Protein AF-A0A1F5FYI0-F1 (afdb_monomer_lite)

InterPro domains:
  IPR017946 PLC-like phosphodiesterase, TIM beta/alpha-barrel domain superfamily [SSF51695] (69-183)

Radius of gyration: 20.2 Å; chains: 1; bounding box: 43×45×66 Å

Structure (mmCIF, N/CA/C/O backbone):
data_AF-A0A1F5FYI0-F1
#
_entry.id   AF-A0A1F5FYI0-F1
#
loop_
_atom_site.group_PDB
_atom_site.id
_atom_site.type_symbol
_atom_site.label_atom_id
_atom_site.label_alt_id
_atom_site.label_comp_id
_atom_site.label_asym_id
_atom_site.label_entity_id
_atom_site.label_seq_id
_atom_site.pdbx_PDB_ins_code
_atom_site.Cartn_x
_atom_site.Cartn_y
_atom_site.Cartn_z
_atom_site.occupancy
_atom_site.B_iso_or_equiv
_atom_site.auth_seq_id
_atom_site.auth_comp_id
_atom_site.auth_asym_id
_atom_site.auth_atom_id
_atom_site.pdbx_PDB_model_num
ATOM 1 N N . MET A 1 1 ? 10.416 -2.917 -47.560 1.00 32.69 1 MET A N 1
ATOM 2 C CA . MET A 1 1 ? 9.828 -3.470 -46.321 1.00 32.69 1 MET A CA 1
ATOM 3 C C . MET A 1 1 ? 10.966 -3.832 -45.382 1.00 32.69 1 MET A C 1
ATOM 5 O O . MET A 1 1 ? 11.675 -4.794 -45.632 1.00 32.69 1 MET A O 1
ATOM 9 N N . ALA A 1 2 ? 11.221 -2.988 -44.382 1.00 30.66 2 ALA A N 1
ATOM 10 C CA . ALA A 1 2 ? 12.273 -3.197 -43.392 1.00 30.66 2 ALA A CA 1
ATOM 11 C C . ALA A 1 2 ? 11.687 -3.986 -42.214 1.00 30.66 2 ALA A C 1
ATOM 13 O O . ALA A 1 2 ? 11.153 -3.418 -41.262 1.00 30.66 2 ALA A O 1
ATOM 14 N N . GLU A 1 3 ? 11.718 -5.312 -42.307 1.00 29.94 3 GLU A N 1
ATOM 15 C CA . GLU A 1 3 ? 11.254 -6.178 -41.230 1.00 29.94 3 GLU A CA 1
ATOM 16 C C . GLU A 1 3 ? 12.245 -6.173 -40.054 1.00 29.94 3 GLU A C 1
ATOM 18 O O . GLU A 1 3 ? 13.366 -6.671 -40.128 1.00 29.94 3 GLU A O 1
ATOM 23 N N . ARG A 1 4 ? 11.799 -5.565 -38.948 1.00 33.19 4 ARG A N 1
ATOM 24 C CA . ARG A 1 4 ? 11.990 -6.012 -37.555 1.00 33.19 4 ARG A CA 1
ATOM 25 C C . ARG A 1 4 ? 13.338 -6.682 -37.214 1.00 33.19 4 ARG A C 1
ATOM 27 O O . ARG A 1 4 ? 13.373 -7.812 -36.742 1.00 33.19 4 ARG A O 1
ATOM 34 N N . LYS A 1 5 ? 14.444 -5.934 -37.279 1.00 31.86 5 LYS A N 1
ATOM 35 C CA . LYS A 1 5 ? 15.710 -6.284 -36.585 1.00 31.86 5 LYS A CA 1
ATOM 36 C C . LYS A 1 5 ? 15.902 -5.602 -35.220 1.00 31.86 5 LYS A C 1
ATOM 38 O O . LYS A 1 5 ? 16.962 -5.718 -34.618 1.00 31.86 5 LYS A O 1
ATOM 43 N N . ILE A 1 6 ? 14.874 -4.935 -34.690 1.00 32.53 6 ILE A N 1
ATOM 44 C CA . ILE A 1 6 ? 14.942 -4.216 -33.400 1.00 32.53 6 ILE A CA 1
ATOM 45 C C . ILE A 1 6 ? 14.772 -5.168 -32.188 1.00 32.53 6 ILE A C 1
ATOM 47 O O . ILE A 1 6 ? 15.087 -4.810 -31.061 1.00 32.53 6 ILE A O 1
ATOM 51 N N . GLY A 1 7 ? 14.340 -6.419 -32.396 1.00 29.16 7 GLY A N 1
ATOM 52 C CA . GLY A 1 7 ? 13.978 -7.340 -31.305 1.00 29.16 7 GLY A CA 1
ATOM 53 C C . GLY A 1 7 ? 15.078 -8.251 -30.739 1.00 29.16 7 GLY A C 1
ATOM 54 O O . GLY A 1 7 ? 14.792 -8.989 -29.802 1.00 29.16 7 GLY A O 1
ATOM 55 N N . LEU A 1 8 ? 16.300 -8.255 -31.287 1.00 30.44 8 LEU A N 1
ATOM 56 C CA . LEU A 1 8 ? 17.305 -9.300 -30.995 1.00 30.44 8 LEU A CA 1
ATOM 57 C C . LEU A 1 8 ? 18.568 -8.825 -30.258 1.00 30.44 8 LEU A C 1
ATOM 59 O O . LEU A 1 8 ? 19.350 -9.660 -29.814 1.00 30.44 8 LEU A O 1
ATOM 63 N N . TYR A 1 9 ? 18.774 -7.516 -30.084 1.00 29.50 9 TYR A N 1
ATOM 64 C CA . TYR A 1 9 ? 20.025 -6.987 -29.517 1.00 29.50 9 TYR A CA 1
ATOM 65 C C . TYR A 1 9 ? 19.988 -6.643 -28.017 1.00 29.50 9 TYR A C 1
ATOM 67 O O . TYR A 1 9 ? 21.033 -6.320 -27.457 1.00 29.50 9 TYR A O 1
ATOM 75 N N . ILE A 1 10 ? 18.844 -6.779 -27.336 1.00 38.25 10 ILE A N 1
ATOM 76 C CA . ILE A 1 10 ? 18.672 -6.371 -25.927 1.00 38.25 10 ILE A CA 1
ATOM 77 C C . ILE A 1 10 ? 18.393 -7.585 -25.024 1.00 38.25 10 ILE A C 1
ATOM 79 O O . ILE A 1 10 ? 17.343 -7.666 -24.410 1.00 38.25 10 ILE A O 1
ATOM 83 N N . LEU A 1 11 ? 19.277 -8.590 -24.979 1.00 44.09 11 LEU A N 1
ATOM 84 C CA . LEU A 1 11 ? 19.163 -9.729 -24.042 1.00 44.09 11 LEU A CA 1
ATOM 85 C C . LEU A 1 11 ? 20.551 -10.319 -23.717 1.00 44.09 11 LEU A C 1
ATOM 87 O O . LEU A 1 11 ? 20.833 -11.483 -23.997 1.00 44.09 11 LEU A O 1
ATOM 91 N N . LYS A 1 12 ? 21.470 -9.530 -23.148 1.00 46.41 12 LYS A N 1
ATOM 92 C CA . LYS A 1 12 ? 22.822 -10.010 -22.789 1.00 46.41 12 LYS A CA 1
ATOM 93 C C . LYS A 1 12 ? 22.985 -10.209 -21.279 1.00 46.41 12 LYS A C 1
ATOM 95 O O . LYS A 1 12 ? 23.618 -9.392 -20.620 1.00 46.41 12 LYS A O 1
ATOM 100 N N . LYS A 1 13 ? 22.455 -11.331 -20.768 1.00 56.06 13 LYS A N 1
ATOM 101 C CA . LYS A 1 13 ? 23.011 -12.219 -19.707 1.00 56.06 13 LYS A CA 1
ATOM 102 C C . LYS A 1 13 ? 21.893 -12.845 -18.866 1.00 56.06 13 LYS A C 1
ATOM 104 O O . LYS A 1 13 ? 21.155 -12.149 -18.177 1.00 56.06 13 LYS A O 1
ATOM 109 N N . ARG A 1 14 ? 21.818 -14.179 -18.886 1.00 52.94 14 ARG A N 1
ATOM 110 C CA . ARG A 1 14 ? 21.059 -14.961 -17.898 1.00 52.94 14 ARG A CA 1
ATOM 111 C C . ARG A 1 14 ? 21.760 -14.846 -16.543 1.00 52.94 14 ARG A C 1
ATOM 113 O O . ARG A 1 14 ? 22.987 -14.923 -16.501 1.00 52.94 14 ARG A O 1
ATOM 120 N N . ARG A 1 15 ? 21.008 -14.659 -15.459 1.00 61.91 15 ARG A N 1
ATOM 121 C CA . ARG A 1 15 ? 21.544 -14.589 -14.086 1.00 61.91 15 ARG A CA 1
ATOM 122 C C . ARG A 1 15 ? 20.707 -15.451 -13.145 1.00 61.91 15 ARG A C 1
ATOM 124 O O . ARG A 1 15 ? 19.501 -15.599 -13.352 1.00 61.91 15 ARG A O 1
ATOM 131 N N . SER A 1 16 ? 21.341 -16.019 -12.120 1.00 57.88 16 SER A N 1
ATOM 132 C CA . SER A 1 16 ? 20.615 -16.633 -11.000 1.00 57.88 16 SER A CA 1
ATOM 133 C C . SER A 1 16 ? 20.033 -15.557 -10.080 1.00 57.88 16 SER A C 1
ATOM 135 O O . SER A 1 16 ? 20.504 -14.413 -10.073 1.00 57.88 16 SER A O 1
ATOM 137 N N . ARG A 1 17 ? 19.023 -15.908 -9.270 1.00 57.00 17 ARG A N 1
ATOM 138 C CA . ARG A 1 17 ? 18.407 -14.941 -8.337 1.00 57.00 17 ARG A CA 1
ATOM 139 C C . ARG A 1 17 ? 19.433 -14.428 -7.329 1.00 57.00 17 ARG A C 1
ATOM 141 O O . ARG A 1 17 ? 19.455 -13.243 -7.022 1.00 57.00 17 ARG A O 1
ATOM 148 N N . ARG A 1 18 ? 20.332 -15.303 -6.870 1.00 55.56 18 ARG A N 1
ATOM 149 C CA . ARG A 1 18 ? 21.397 -14.959 -5.917 1.00 55.56 18 ARG A CA 1
ATOM 150 C C . ARG A 1 18 ? 22.364 -13.912 -6.476 1.00 55.56 18 ARG A C 1
ATOM 152 O O . ARG A 1 18 ? 22.661 -12.953 -5.778 1.00 55.56 18 ARG A O 1
ATOM 159 N N . GLN A 1 19 ? 22.790 -14.060 -7.732 1.00 59.97 19 GLN A N 1
ATOM 160 C CA . GLN A 1 19 ? 23.674 -13.094 -8.403 1.00 59.97 19 GLN A CA 1
ATOM 161 C C . GLN A 1 19 ? 23.010 -11.719 -8.546 1.00 59.97 19 GLN A C 1
ATOM 163 O O . GLN A 1 19 ? 23.650 -10.696 -8.329 1.00 59.97 19 GLN A O 1
ATOM 168 N N . LEU A 1 20 ? 21.706 -11.699 -8.842 1.00 58.88 20 LEU A N 1
ATOM 169 C CA . LEU A 1 20 ? 20.928 -10.468 -8.955 1.00 58.88 20 LEU A CA 1
ATOM 170 C C . LEU A 1 20 ? 20.982 -9.626 -7.669 1.00 58.88 20 LEU A C 1
ATOM 172 O O . LEU A 1 20 ? 21.259 -8.433 -7.733 1.00 58.88 20 LEU A O 1
ATOM 176 N N . PHE A 1 21 ? 20.730 -10.242 -6.510 1.00 55.38 21 PHE A N 1
ATOM 177 C CA . PHE A 1 21 ? 20.707 -9.531 -5.228 1.00 55.38 21 PHE A CA 1
ATOM 178 C C . PHE A 1 21 ? 22.087 -9.026 -4.806 1.00 55.38 21 PHE A C 1
ATOM 180 O O . PHE A 1 21 ? 22.180 -7.944 -4.233 1.00 55.38 21 PHE A O 1
ATOM 187 N N . THR A 1 22 ? 23.154 -9.767 -5.112 1.00 58.66 22 THR A N 1
ATOM 188 C CA . THR A 1 22 ? 24.527 -9.326 -4.833 1.00 58.66 22 THR A CA 1
ATOM 189 C C . THR A 1 22 ? 24.887 -8.095 -5.667 1.00 58.66 22 THR A C 1
ATOM 191 O O . THR A 1 22 ? 25.356 -7.102 -5.121 1.00 58.66 22 THR A O 1
ATOM 194 N N . ASP A 1 23 ? 24.582 -8.108 -6.966 1.00 52.88 23 ASP A N 1
ATOM 195 C CA . ASP A 1 23 ? 24.909 -7.001 -7.872 1.00 52.88 23 ASP A CA 1
ATOM 196 C C . ASP A 1 23 ? 24.053 -5.748 -7.599 1.00 52.88 23 ASP A C 1
ATOM 198 O O . ASP A 1 23 ? 24.551 -4.619 -7.623 1.00 52.88 23 ASP A O 1
ATOM 202 N N . ILE A 1 24 ? 22.763 -5.933 -7.289 1.00 53.28 24 ILE A N 1
ATOM 203 C CA . ILE A 1 24 ? 21.850 -4.847 -6.900 1.00 53.28 24 ILE A CA 1
ATOM 204 C C . ILE A 1 24 ? 22.247 -4.255 -5.541 1.00 53.28 24 ILE A C 1
ATOM 206 O O . ILE A 1 24 ? 22.299 -3.032 -5.409 1.00 53.28 24 ILE A O 1
ATOM 210 N N . GLY A 1 25 ? 22.577 -5.097 -4.556 1.00 45.97 25 GLY A N 1
ATOM 211 C CA . GLY A 1 25 ? 22.995 -4.663 -3.220 1.00 45.97 25 GLY A CA 1
ATOM 212 C C . GLY A 1 25 ? 24.297 -3.856 -3.227 1.00 45.97 25 GLY A C 1
ATOM 213 O O . GLY A 1 25 ? 24.401 -2.863 -2.514 1.00 45.97 25 GLY A O 1
ATOM 214 N N . ILE A 1 26 ? 25.252 -4.215 -4.094 1.00 46.56 26 ILE A N 1
ATOM 215 C CA . ILE A 1 26 ? 26.502 -3.457 -4.289 1.00 46.56 26 ILE A CA 1
ATOM 216 C C . ILE A 1 26 ? 26.231 -2.092 -4.944 1.00 46.56 26 ILE A C 1
ATOM 218 O O . ILE A 1 26 ? 26.879 -1.104 -4.608 1.00 46.56 26 ILE A O 1
ATOM 222 N N . THR A 1 27 ? 25.242 -2.002 -5.838 1.00 44.53 27 THR A N 1
ATOM 223 C CA . THR A 1 27 ? 24.894 -0.740 -6.515 1.00 44.53 27 THR A CA 1
ATOM 224 C C . THR A 1 27 ? 24.116 0.214 -5.594 1.00 44.53 27 THR A C 1
ATOM 226 O O . THR A 1 27 ? 24.322 1.425 -5.647 1.00 44.53 27 THR A O 1
ATOM 229 N N . ALA A 1 28 ? 23.271 -0.318 -4.703 1.00 41.84 28 ALA A N 1
ATOM 230 C CA . ALA A 1 28 ? 22.510 0.466 -3.725 1.00 41.84 28 ALA A CA 1
ATOM 231 C C . ALA A 1 28 ? 23.389 1.107 -2.631 1.00 41.84 28 ALA A C 1
ATOM 233 O O . ALA A 1 28 ? 23.025 2.149 -2.094 1.00 41.84 28 ALA A O 1
ATOM 234 N N . ALA A 1 29 ? 24.557 0.527 -2.332 1.00 42.22 29 ALA A N 1
ATOM 235 C CA . ALA A 1 29 ? 25.501 1.070 -1.352 1.00 42.22 29 ALA A CA 1
ATOM 236 C C . ALA A 1 29 ? 26.378 2.223 -1.893 1.00 42.22 29 ALA A C 1
ATOM 238 O O . ALA A 1 29 ? 27.096 2.845 -1.114 1.00 42.22 29 ALA A O 1
ATOM 239 N N . GLY A 1 30 ? 26.355 2.501 -3.207 1.00 36.25 30 GLY A N 1
ATOM 240 C CA . GLY A 1 30 ? 27.402 3.298 -3.861 1.00 36.25 30 GLY A CA 1
ATOM 241 C C . GLY A 1 30 ? 26.997 4.585 -4.588 1.00 36.25 30 GLY A C 1
ATOM 242 O O . GLY A 1 30 ? 27.850 5.457 -4.720 1.00 36.25 30 GLY A O 1
ATOM 243 N N . ALA A 1 31 ? 25.768 4.762 -5.090 1.00 35.09 31 ALA A N 1
ATOM 244 C CA . ALA A 1 31 ? 25.458 5.976 -5.855 1.00 35.09 31 ALA A CA 1
ATOM 245 C C . ALA A 1 31 ? 23.967 6.318 -5.977 1.00 35.09 31 ALA A C 1
ATOM 247 O O . ALA A 1 31 ? 23.101 5.485 -6.226 1.00 35.09 31 ALA A O 1
ATOM 248 N N . VAL A 1 32 ? 23.736 7.622 -5.886 1.00 40.62 32 VAL A N 1
ATOM 249 C CA . VAL A 1 32 ? 22.536 8.401 -6.191 1.00 40.62 32 VAL A CA 1
ATOM 250 C C . VAL A 1 32 ? 21.905 8.034 -7.557 1.00 40.62 32 VAL A C 1
ATOM 252 O O . VAL A 1 32 ? 22.569 8.039 -8.589 1.00 40.62 32 VAL A O 1
ATOM 255 N N . LEU A 1 33 ? 20.588 7.774 -7.540 1.00 44.50 33 LEU A N 1
ATOM 256 C CA . LEU A 1 33 ? 19.553 7.944 -8.591 1.00 44.50 33 LEU A CA 1
ATOM 257 C C . LEU A 1 33 ? 19.698 7.309 -9.995 1.00 44.50 33 LEU A C 1
ATOM 259 O O . LEU A 1 33 ? 18.745 7.386 -10.775 1.00 44.50 33 LEU A O 1
ATOM 263 N N . ALA A 1 34 ? 20.795 6.647 -10.355 1.00 49.19 34 ALA A N 1
ATOM 264 C CA . ALA A 1 34 ? 20.893 6.000 -11.666 1.00 49.19 34 ALA A CA 1
ATOM 265 C C . ALA A 1 34 ? 20.332 4.570 -11.624 1.00 49.19 34 ALA A C 1
ATOM 267 O O . ALA A 1 34 ? 21.000 3.636 -11.189 1.00 49.19 34 ALA A O 1
ATOM 268 N N . VAL A 1 35 ? 19.103 4.385 -12.115 1.00 53.12 35 VAL A N 1
ATOM 269 C CA . VAL A 1 35 ? 18.558 3.048 -12.391 1.00 53.12 35 VAL A CA 1
ATOM 270 C C . VAL A 1 35 ? 19.498 2.320 -13.365 1.00 53.12 35 VAL A C 1
ATOM 272 O O . VAL A 1 35 ? 19.653 2.795 -14.495 1.00 53.12 35 VAL A O 1
ATOM 275 N N . PRO A 1 36 ? 20.081 1.164 -12.993 1.00 57.97 36 PRO A N 1
ATOM 276 C CA . PRO A 1 36 ? 20.923 0.390 -13.895 1.00 57.97 36 PRO A CA 1
ATOM 277 C C . PRO A 1 36 ? 20.190 0.101 -15.220 1.00 57.97 36 PRO A C 1
ATOM 279 O O . PRO A 1 36 ? 19.065 -0.410 -15.176 1.00 57.97 36 PRO A O 1
ATOM 282 N N . PRO A 1 37 ? 20.794 0.364 -16.399 1.00 56.75 37 PRO A N 1
ATOM 283 C CA . PRO A 1 37 ? 20.157 0.122 -17.701 1.00 56.75 37 PRO A CA 1
ATOM 284 C C . PRO A 1 37 ? 19.614 -1.304 -17.836 1.00 56.75 37 PRO A C 1
ATOM 286 O O . PRO A 1 37 ? 18.522 -1.515 -18.355 1.00 56.75 37 PRO A O 1
ATOM 289 N N . ILE A 1 38 ? 20.318 -2.268 -17.236 1.00 55.44 38 ILE A N 1
ATOM 290 C CA . ILE A 1 38 ? 19.941 -3.682 -17.210 1.00 55.44 38 ILE A CA 1
ATOM 291 C C . ILE A 1 38 ? 18.590 -3.950 -16.525 1.00 55.44 38 ILE A C 1
ATOM 293 O O . ILE A 1 38 ? 17.897 -4.893 -16.890 1.00 55.44 38 ILE A O 1
ATOM 297 N N . LEU A 1 39 ? 18.175 -3.120 -15.561 1.00 57.19 39 LEU A N 1
ATOM 298 C CA . LEU A 1 39 ? 16.868 -3.247 -14.909 1.00 57.19 39 LEU A CA 1
ATOM 299 C C . LEU A 1 39 ? 15.744 -2.634 -15.752 1.00 57.19 39 LEU A C 1
ATOM 301 O O . LEU A 1 39 ? 14.612 -3.109 -15.677 1.00 57.19 39 LEU A O 1
ATOM 305 N N . ARG A 1 40 ? 16.048 -1.631 -16.590 1.00 60.12 40 ARG A N 1
ATOM 306 C CA . ARG A 1 40 ? 15.102 -1.093 -17.587 1.00 60.12 40 ARG A CA 1
ATOM 307 C C . ARG A 1 40 ? 14.916 -2.052 -18.763 1.00 60.12 40 ARG A C 1
ATOM 309 O O . ARG A 1 40 ? 13.792 -2.276 -19.200 1.00 60.12 40 ARG A O 1
ATOM 316 N N . GLU A 1 41 ? 16.010 -2.627 -19.252 1.00 67.12 41 GLU A N 1
ATOM 317 C CA . GLU A 1 41 ? 16.025 -3.593 -20.358 1.00 67.12 41 GLU A CA 1
ATOM 318 C C . GLU A 1 41 ? 15.451 -4.957 -19.948 1.00 67.12 41 GLU A C 1
ATOM 320 O O . GLU A 1 41 ? 14.746 -5.609 -20.722 1.00 67.12 41 GLU A O 1
ATOM 325 N N . GLY A 1 42 ? 15.676 -5.341 -18.692 1.00 63.75 42 GLY A N 1
ATOM 326 C CA . GLY A 1 42 ? 15.186 -6.570 -18.096 1.00 63.75 42 GLY A CA 1
ATOM 327 C C . GLY A 1 42 ? 16.199 -7.710 -18.114 1.00 63.75 42 GLY A C 1
ATOM 328 O O . GLY A 1 42 ? 17.140 -7.762 -18.902 1.00 63.75 42 GLY A O 1
ATOM 329 N N . ILE A 1 43 ? 15.992 -8.654 -17.205 1.00 71.44 43 ILE A N 1
ATOM 330 C CA . ILE A 1 43 ? 16.873 -9.780 -16.922 1.00 71.44 43 ILE A CA 1
ATOM 331 C C . ILE A 1 43 ? 16.076 -11.066 -17.092 1.00 71.44 43 ILE A C 1
ATOM 333 O O . ILE A 1 43 ? 15.007 -11.228 -16.505 1.00 71.44 43 ILE A O 1
ATOM 337 N N . ILE A 1 44 ? 16.605 -11.998 -17.884 1.00 72.69 44 ILE A N 1
ATOM 338 C CA . ILE A 1 44 ? 16.035 -13.342 -17.995 1.00 72.69 44 ILE A CA 1
ATOM 339 C C . ILE A 1 44 ? 16.471 -14.152 -16.774 1.00 72.69 44 ILE A C 1
ATOM 341 O O . ILE A 1 44 ? 17.670 -14.353 -16.557 1.00 72.69 44 ILE A O 1
ATOM 345 N N . LEU A 1 45 ? 15.496 -14.622 -15.998 1.00 67.06 45 LEU A N 1
ATOM 346 C CA . LEU A 1 45 ? 15.724 -15.480 -14.839 1.00 67.06 45 LEU A CA 1
ATOM 347 C C . LEU A 1 45 ? 15.888 -16.944 -15.269 1.00 67.06 45 LEU A C 1
ATOM 349 O O . LEU A 1 45 ? 15.165 -17.429 -16.141 1.00 67.06 45 LEU A O 1
ATOM 353 N N . ASN A 1 46 ? 16.828 -17.645 -14.632 1.00 68.69 46 ASN A N 1
ATOM 354 C CA . ASN A 1 46 ? 16.931 -19.101 -14.731 1.00 68.69 46 ASN A CA 1
ATOM 355 C C . ASN A 1 46 ? 15.806 -19.780 -13.934 1.00 68.69 46 ASN A C 1
ATOM 357 O O . ASN A 1 46 ? 15.278 -19.201 -12.982 1.00 68.69 46 ASN A O 1
ATOM 361 N N . ASP A 1 47 ? 15.468 -21.014 -14.311 1.00 53.84 47 ASP A N 1
ATOM 362 C CA . ASP A 1 47 ? 14.533 -21.830 -13.539 1.00 53.84 47 ASP A CA 1
ATOM 363 C C . ASP A 1 47 ? 15.178 -22.215 -12.206 1.00 53.84 47 ASP A C 1
ATOM 365 O O . ASP A 1 47 ? 16.162 -22.948 -12.154 1.00 53.84 47 ASP A O 1
ATOM 369 N N . GLU A 1 48 ? 14.616 -21.695 -11.123 1.00 60.59 48 GLU A N 1
ATOM 370 C CA . GLU A 1 48 ? 14.864 -22.146 -9.759 1.00 60.59 48 GLU A CA 1
ATOM 371 C C . GLU A 1 48 ? 13.511 -22.577 -9.187 1.00 60.59 48 GLU A C 1
ATOM 373 O O . GLU A 1 48 ? 12.490 -21.946 -9.484 1.00 60.59 48 GLU A O 1
ATOM 378 N N . ASN A 1 49 ? 13.486 -23.633 -8.367 1.00 49.44 49 ASN A N 1
ATOM 379 C CA . ASN A 1 49 ? 12.263 -24.044 -7.681 1.00 49.44 49 ASN A CA 1
ATOM 380 C C . ASN A 1 49 ? 11.736 -22.859 -6.861 1.00 49.44 49 ASN A C 1
ATOM 382 O O . ASN A 1 49 ? 12.384 -22.388 -5.924 1.00 49.44 49 ASN A O 1
ATOM 386 N N . PHE A 1 50 ? 10.572 -22.337 -7.251 1.00 47.16 50 PHE A N 1
ATOM 387 C CA . PHE A 1 50 ? 9.881 -21.328 -6.463 1.00 47.16 50 PHE A CA 1
ATOM 388 C C . PHE A 1 50 ? 9.399 -21.997 -5.175 1.00 47.16 50 PHE A C 1
ATOM 390 O O . PHE A 1 50 ? 8.983 -23.154 -5.210 1.00 47.16 50 PHE A O 1
ATOM 397 N N . GLY A 1 51 ? 9.522 -21.289 -4.051 1.00 55.66 51 GLY A N 1
ATOM 398 C CA . GLY A 1 51 ? 9.251 -21.829 -2.721 1.00 55.66 51 GLY A CA 1
ATOM 399 C C . GLY A 1 51 ? 7.906 -22.553 -2.593 1.00 55.66 51 GLY A C 1
ATOM 400 O O . GLY A 1 51 ? 6.980 -22.369 -3.382 1.00 55.66 51 GLY A O 1
ATOM 401 N N . TYR A 1 52 ? 7.822 -23.386 -1.566 1.00 48.97 52 TYR A N 1
ATOM 402 C CA . TYR A 1 52 ? 6.656 -24.189 -1.224 1.00 48.97 52 TYR A CA 1
ATOM 403 C C . TYR A 1 52 ? 5.466 -23.319 -0.782 1.00 48.97 52 TYR A C 1
ATOM 405 O O . TYR A 1 52 ? 5.629 -22.368 -0.018 1.00 48.97 52 TYR A O 1
ATOM 413 N N . ILE A 1 53 ? 4.267 -23.654 -1.269 1.00 55.12 53 ILE A N 1
ATOM 414 C CA . ILE A 1 53 ? 3.002 -23.119 -0.755 1.00 55.12 53 ILE A CA 1
ATOM 415 C C . ILE A 1 53 ? 2.494 -24.103 0.299 1.00 55.12 53 ILE A C 1
ATOM 417 O O . ILE A 1 53 ? 1.970 -25.163 -0.044 1.00 55.12 53 ILE A O 1
ATOM 421 N N . GLU A 1 54 ? 2.642 -23.743 1.571 1.00 54.53 54 GLU A N 1
ATOM 422 C CA . GLU A 1 54 ? 2.047 -24.482 2.684 1.00 54.53 54 GLU A CA 1
ATOM 423 C C . GLU A 1 54 ? 0.550 -24.219 2.749 1.00 54.53 54 GLU A C 1
ATOM 425 O O . GLU A 1 54 ? 0.112 -23.085 2.954 1.00 54.53 54 GLU A O 1
ATOM 430 N N . GLN A 1 55 ? -0.257 -25.269 2.613 1.00 69.06 55 GLN A N 1
ATOM 431 C CA . GLN A 1 55 ? -1.646 -25.167 3.034 1.00 69.06 55 GLN A CA 1
ATOM 432 C C . GLN A 1 55 ? -1.690 -25.240 4.557 1.00 69.06 55 GLN A C 1
ATOM 434 O O . GLN A 1 55 ? -1.301 -26.244 5.151 1.00 69.06 55 GLN A O 1
ATOM 439 N N . ILE A 1 56 ? -2.207 -24.187 5.191 1.00 72.38 56 ILE A N 1
ATOM 440 C CA . ILE A 1 56 ? -2.499 -24.210 6.624 1.00 72.38 56 ILE A CA 1
ATOM 441 C C . ILE A 1 56 ? -3.458 -25.376 6.880 1.00 72.38 56 ILE A C 1
ATOM 443 O O . ILE A 1 56 ? -4.534 -25.452 6.279 1.00 72.38 56 ILE A O 1
ATOM 447 N N . ASN A 1 57 ? -3.074 -26.301 7.762 1.00 86.25 57 ASN A N 1
ATOM 448 C CA . ASN A 1 57 ? -3.924 -27.446 8.067 1.00 86.25 57 ASN A CA 1
ATOM 449 C C . ASN A 1 57 ? -5.271 -26.982 8.670 1.00 86.25 57 ASN A C 1
ATOM 451 O O . ASN A 1 57 ? -5.381 -25.914 9.283 1.00 86.25 57 ASN A O 1
ATOM 455 N N . LYS A 1 58 ? -6.317 -27.804 8.517 1.00 85.94 58 LYS A N 1
ATOM 456 C CA . LYS A 1 58 ? -7.689 -27.450 8.927 1.00 85.94 58 LYS A CA 1
ATOM 457 C C . LYS A 1 58 ? -7.811 -27.073 10.410 1.00 85.94 58 LYS A C 1
ATOM 459 O O . LYS A 1 58 ? -8.595 -26.185 10.731 1.00 85.94 58 LYS A O 1
ATOM 464 N N . LYS A 1 59 ? -7.037 -27.712 11.293 1.00 87.62 59 LYS A N 1
ATOM 465 C CA . LYS A 1 59 ? -7.065 -27.466 12.742 1.00 87.62 59 LYS A CA 1
ATOM 466 C C . LYS A 1 59 ? -6.512 -26.081 13.073 1.00 87.62 59 LYS A C 1
ATOM 468 O O . LYS A 1 59 ? -7.183 -25.314 13.755 1.00 87.62 59 LYS A O 1
ATOM 473 N N . THR A 1 60 ? -5.343 -25.735 12.534 1.00 78.38 60 THR A N 1
ATOM 474 C CA . THR A 1 60 ? -4.739 -24.406 12.703 1.00 78.38 60 THR A CA 1
ATOM 475 C C . THR A 1 60 ? -5.659 -23.322 12.149 1.00 78.38 60 THR A C 1
ATOM 477 O O . THR A 1 60 ? -5.869 -22.305 12.800 1.00 78.38 60 THR A O 1
ATOM 480 N N . LYS A 1 61 ? -6.290 -23.562 10.990 1.00 79.00 61 LYS A N 1
ATOM 481 C CA . LYS A 1 61 ? -7.289 -22.640 10.434 1.00 79.00 61 LYS A CA 1
ATOM 482 C C . LYS A 1 61 ? -8.470 -22.428 11.388 1.00 79.00 61 LYS A C 1
ATOM 484 O O . LYS A 1 61 ? -8.843 -21.289 11.633 1.00 79.00 61 LYS A O 1
ATOM 489 N N . GLN A 1 62 ? -9.051 -23.499 11.931 1.00 81.62 62 GLN A N 1
ATOM 490 C CA . GLN A 1 62 ? -10.169 -23.397 12.877 1.00 81.62 62 GLN A CA 1
ATOM 491 C C . GLN A 1 62 ? -9.783 -22.646 14.155 1.00 81.62 62 GLN A C 1
ATOM 493 O O . GLN A 1 62 ? -10.559 -21.817 14.611 1.00 81.62 62 GLN A O 1
ATOM 498 N N . GLN A 1 63 ? -8.586 -22.888 14.694 1.00 81.69 63 GLN A N 1
ATOM 499 C CA . GLN A 1 63 ? -8.079 -22.168 15.865 1.00 81.69 63 GLN A CA 1
ATOM 500 C C . GLN A 1 63 ? -7.893 -20.677 15.578 1.00 81.69 63 GLN A C 1
ATOM 502 O O . GLN A 1 63 ? -8.330 -19.851 16.366 1.00 81.69 63 GLN A O 1
ATOM 507 N N . LEU A 1 64 ? -7.308 -20.319 14.430 1.00 76.56 64 LEU A N 1
ATOM 508 C CA . LEU A 1 64 ? -7.138 -18.916 14.042 1.00 76.56 64 LEU A CA 1
ATOM 509 C C . LEU A 1 64 ? -8.484 -18.198 13.904 1.00 76.56 64 LEU A C 1
ATOM 511 O O . LEU A 1 64 ? -8.614 -17.071 14.367 1.00 76.56 64 LEU A O 1
ATOM 515 N N . LEU A 1 65 ? -9.496 -18.858 13.332 1.00 79.25 65 LEU A N 1
ATOM 516 C CA . LEU A 1 65 ? -10.833 -18.279 13.172 1.00 79.25 65 LEU A CA 1
ATOM 517 C C . LEU A 1 65 ? -11.542 -17.991 14.506 1.00 79.25 65 LEU A C 1
ATOM 519 O O . LEU A 1 65 ? -12.369 -17.088 14.547 1.00 79.25 65 LEU A O 1
ATOM 523 N N . GLN A 1 66 ? -11.198 -18.681 15.602 1.00 84.12 66 GLN A N 1
ATOM 524 C CA . GLN A 1 66 ? -11.761 -18.390 16.933 1.00 84.12 66 GLN A CA 1
ATOM 525 C C . GLN A 1 66 ? -11.399 -16.986 17.436 1.00 84.12 66 GLN A C 1
ATOM 527 O O . GLN A 1 66 ? -12.123 -16.426 18.254 1.00 84.12 66 GLN A O 1
ATOM 532 N N . TYR A 1 67 ? -10.307 -16.406 16.933 1.00 81.44 67 TYR A N 1
ATOM 533 C CA . TYR A 1 67 ? -9.855 -15.067 17.304 1.00 81.44 67 TYR A CA 1
ATOM 534 C C . TYR A 1 67 ? -10.450 -13.959 16.426 1.00 81.44 67 TYR A C 1
ATOM 536 O O . TYR A 1 67 ? -10.098 -12.799 16.621 1.00 81.44 67 TYR A O 1
ATOM 544 N N . ASN A 1 68 ? -11.335 -14.289 15.472 1.00 76.19 68 ASN A N 1
ATOM 545 C CA . ASN A 1 68 ? -11.897 -13.346 14.495 1.00 76.19 68 ASN A CA 1
ATOM 546 C C . ASN A 1 68 ? -10.820 -12.425 13.878 1.00 76.19 68 ASN A C 1
ATOM 548 O O . ASN A 1 68 ? -10.907 -11.201 14.026 1.00 76.19 68 ASN A O 1
ATOM 552 N N . PRO A 1 69 ? -9.779 -13.001 13.246 1.00 80.25 69 PRO A N 1
ATOM 553 C CA . PRO A 1 69 ? -8.606 -12.251 12.826 1.00 80.25 69 PRO A CA 1
ATOM 554 C C . PRO A 1 69 ? -8.973 -11.236 11.745 1.00 80.25 69 PRO A C 1
ATOM 556 O O . PRO A 1 69 ? -9.749 -11.548 10.845 1.00 80.25 69 PRO A O 1
ATOM 559 N N . ILE A 1 70 ? -8.362 -10.051 11.809 1.00 83.56 70 ILE A N 1
ATOM 560 C CA . ILE A 1 70 ? -8.418 -9.078 10.717 1.00 83.56 70 ILE A CA 1
ATOM 561 C C . ILE A 1 70 ? -7.579 -9.620 9.560 1.00 83.56 70 ILE A C 1
ATOM 563 O O . ILE A 1 70 ? -6.406 -9.969 9.721 1.00 83.56 70 ILE A O 1
ATOM 567 N N . THR A 1 71 ? -8.186 -9.691 8.388 1.00 85.81 71 THR A N 1
ATOM 568 C CA . THR A 1 71 ? -7.560 -10.153 7.157 1.00 85.81 71 THR A CA 1
ATOM 569 C C . THR A 1 71 ? -7.025 -8.972 6.358 1.00 85.81 71 THR A C 1
ATOM 571 O O . THR A 1 71 ? -7.722 -7.997 6.087 1.00 85.81 71 THR A O 1
ATOM 574 N N . ILE A 1 72 ? -5.750 -9.054 5.976 1.00 87.94 72 ILE A N 1
ATOM 575 C CA . ILE A 1 72 ? -5.076 -8.000 5.217 1.00 87.94 72 ILE A CA 1
ATOM 576 C C . ILE A 1 72 ? -4.494 -8.604 3.940 1.00 87.94 72 ILE A C 1
ATOM 578 O O . ILE A 1 72 ? -3.635 -9.489 3.996 1.00 87.94 72 ILE A O 1
ATOM 582 N N . ALA A 1 73 ? -4.923 -8.118 2.774 1.00 87.88 73 ALA A N 1
ATOM 583 C CA . ALA A 1 73 ? -4.298 -8.484 1.505 1.00 87.88 73 ALA A CA 1
ATOM 584 C C . ALA A 1 73 ? -2.965 -7.741 1.331 1.00 87.88 73 ALA A C 1
ATOM 586 O O . ALA A 1 73 ? -2.923 -6.641 0.775 1.00 87.88 73 ALA A O 1
ATOM 587 N N . HIS A 1 74 ? -1.876 -8.368 1.782 1.00 88.75 74 HIS A N 1
ATOM 588 C CA . HIS A 1 74 ? -0.513 -7.848 1.652 1.00 88.75 74 HIS A CA 1
ATOM 589 C C . HIS A 1 74 ? -0.171 -7.526 0.181 1.00 88.75 74 HIS A C 1
ATOM 591 O O . HIS A 1 74 ? -0.190 -8.390 -0.706 1.00 88.75 74 HIS A O 1
ATOM 597 N N . ARG A 1 75 ? 0.123 -6.251 -0.076 1.00 88.19 75 ARG A N 1
ATOM 598 C CA . ARG A 1 75 ? 0.439 -5.596 -1.350 1.00 88.19 75 ARG A CA 1
ATOM 599 C C . ARG A 1 75 ? -0.652 -5.751 -2.395 1.00 88.19 75 ARG A C 1
ATOM 601 O O . ARG A 1 75 ? -0.376 -5.751 -3.605 1.00 88.19 75 ARG A O 1
ATOM 608 N N . GLY A 1 76 ? -1.888 -5.928 -1.937 1.00 86.31 76 GLY A N 1
ATOM 609 C CA . GLY A 1 76 ? -3.071 -5.960 -2.783 1.00 86.31 76 GLY A CA 1
ATOM 610 C C . GLY A 1 76 ? -3.331 -4.603 -3.439 1.00 86.31 76 GLY A C 1
ATOM 611 O O . GLY A 1 76 ? -3.755 -4.563 -4.591 1.00 86.31 76 GLY A O 1
ATOM 612 N N . GLY A 1 77 ? -2.990 -3.505 -2.758 1.00 87.88 77 GLY A N 1
ATOM 613 C CA . GLY A 1 77 ? -3.198 -2.132 -3.223 1.00 87.88 77 GLY A CA 1
ATOM 614 C C . GLY A 1 77 ? -2.102 -1.596 -4.137 1.00 87.88 77 GLY A C 1
ATOM 615 O O . GLY A 1 77 ? -2.312 -0.616 -4.844 1.00 87.88 77 GLY A O 1
ATOM 616 N N . ASN A 1 78 ? -0.967 -2.292 -4.238 1.00 87.44 78 ASN A N 1
ATOM 617 C CA . ASN A 1 78 ? 0.171 -1.848 -5.050 1.00 87.44 78 ASN A CA 1
ATOM 618 C C . ASN A 1 78 ? -0.060 -1.913 -6.565 1.00 87.44 78 ASN A C 1
ATOM 620 O O . ASN A 1 78 ? 0.792 -1.474 -7.337 1.00 87.44 78 ASN A O 1
ATOM 624 N N . LYS A 1 79 ? -1.153 -2.538 -7.022 1.00 81.94 79 LYS A N 1
ATOM 625 C CA . LYS A 1 79 ? -1.495 -2.662 -8.447 1.00 81.94 79 LYS A CA 1
ATOM 626 C C . LYS A 1 79 ? -3.011 -2.622 -8.626 1.00 81.94 79 LYS A C 1
ATOM 628 O O . LYS A 1 79 ? -3.706 -3.420 -8.004 1.00 81.94 79 LYS A O 1
ATOM 633 N N . LYS A 1 80 ? -3.509 -1.819 -9.581 1.00 80.62 80 LYS A N 1
ATOM 634 C CA . LYS A 1 80 ? -4.944 -1.746 -9.954 1.00 80.62 80 LYS A CA 1
ATOM 635 C C . LYS A 1 80 ? -5.580 -3.133 -10.143 1.00 80.62 80 LYS A C 1
ATOM 637 O O . LYS A 1 80 ? -6.673 -3.401 -9.658 1.00 80.62 80 LYS A O 1
ATOM 642 N N . THR A 1 81 ? -4.871 -4.043 -10.816 1.00 79.12 81 THR A N 1
ATOM 643 C CA . THR A 1 81 ? -5.355 -5.409 -11.080 1.00 79.12 81 THR A CA 1
ATOM 644 C C . THR A 1 81 ? -5.448 -6.283 -9.832 1.00 79.12 81 THR A C 1
ATOM 646 O O . THR A 1 81 ? -6.282 -7.182 -9.792 1.00 79.12 81 THR A O 1
ATOM 649 N N . LYS A 1 82 ? -4.609 -6.039 -8.818 1.00 81.31 82 LYS A N 1
ATOM 650 C CA . LYS A 1 82 ? -4.629 -6.783 -7.555 1.00 81.31 82 LYS A CA 1
ATOM 651 C C . LYS A 1 82 ? -5.689 -6.258 -6.598 1.00 81.31 82 LYS A C 1
ATOM 653 O O . LYS A 1 82 ? -6.296 -7.073 -5.920 1.00 81.31 82 LYS A O 1
ATOM 658 N N . LEU A 1 83 ? -5.966 -4.955 -6.611 1.00 81.81 83 LEU A N 1
ATOM 659 C CA . LEU A 1 83 ? -6.984 -4.351 -5.750 1.00 81.81 83 LEU A CA 1
ATOM 660 C C . LEU A 1 83 ? -8.356 -5.022 -5.957 1.00 81.81 83 LEU A C 1
ATOM 662 O O . LEU A 1 83 ? -8.984 -5.463 -5.002 1.00 81.81 83 LEU A O 1
ATOM 666 N N . LYS A 1 84 ? -8.743 -5.246 -7.222 1.00 78.81 84 LYS A N 1
ATOM 667 C CA . LYS A 1 84 ? -9.978 -5.967 -7.580 1.00 78.81 84 LYS A CA 1
ATOM 668 C C . LYS A 1 84 ? -9.992 -7.430 -7.108 1.00 78.81 84 LYS A C 1
ATOM 670 O O . LYS A 1 84 ? -11.041 -7.956 -6.738 1.00 78.81 84 LYS A O 1
ATOM 675 N N . LEU A 1 85 ? -8.840 -8.105 -7.139 1.00 79.44 85 LEU A N 1
ATOM 676 C CA . LEU A 1 85 ? -8.725 -9.475 -6.626 1.00 79.44 85 LEU A CA 1
ATOM 677 C C . LEU A 1 85 ? -8.877 -9.505 -5.106 1.00 79.44 85 LEU A C 1
ATOM 679 O O . LEU A 1 85 ? -9.546 -10.396 -4.596 1.00 79.44 85 LEU A O 1
ATOM 683 N N . SER A 1 86 ? -8.307 -8.527 -4.400 1.00 84.25 86 SER A N 1
ATOM 684 C CA . SER A 1 86 ? -8.470 -8.396 -2.953 1.00 84.25 86 SER A CA 1
ATOM 685 C C . SER A 1 86 ? -9.928 -8.158 -2.564 1.00 84.25 86 SER A C 1
ATOM 687 O O . SER A 1 86 ? -10.408 -8.808 -1.646 1.00 84.25 86 SER A O 1
ATOM 689 N N . GLN A 1 87 ? -10.651 -7.324 -3.320 1.00 79.75 87 GLN A N 1
ATOM 690 C CA . GLN A 1 87 ? -12.090 -7.124 -3.125 1.00 79.75 87 GLN A CA 1
ATOM 691 C C . GLN A 1 87 ? -12.871 -8.437 -3.288 1.00 79.75 87 GLN A C 1
ATOM 693 O O . GLN A 1 87 ? -13.742 -8.760 -2.492 1.00 79.75 87 GLN A O 1
ATOM 698 N N . THR A 1 88 ? -12.530 -9.237 -4.303 1.00 78.94 88 THR A N 1
ATOM 699 C CA . THR A 1 88 ? -13.170 -10.549 -4.529 1.00 78.94 88 THR A CA 1
ATOM 700 C C . THR A 1 88 ? -12.850 -11.550 -3.412 1.00 78.94 88 THR A C 1
ATOM 702 O O . THR A 1 88 ? -13.629 -12.464 -3.162 1.00 78.94 88 THR A O 1
ATOM 705 N N . ALA A 1 89 ? -11.697 -11.399 -2.758 1.00 81.06 89 ALA A N 1
ATOM 706 C CA . ALA A 1 89 ? -11.279 -12.229 -1.634 1.00 81.06 89 ALA A CA 1
ATOM 707 C C . ALA A 1 89 ? -11.923 -11.821 -0.296 1.00 81.06 89 ALA A C 1
ATOM 709 O O . ALA A 1 89 ? -11.666 -12.505 0.692 1.00 81.06 89 ALA A O 1
ATOM 710 N N . ASP A 1 90 ? -12.730 -10.751 -0.281 1.00 85.31 90 ASP A N 1
ATOM 711 C CA . ASP A 1 90 ? -13.479 -10.254 0.882 1.00 85.31 90 ASP A CA 1
ATOM 712 C C . ASP A 1 90 ? -12.592 -10.039 2.120 1.00 85.31 90 ASP A C 1
ATOM 714 O O . ASP A 1 90 ? -12.888 -10.489 3.224 1.00 85.31 90 ASP A O 1
ATOM 718 N N . VAL A 1 91 ? -11.432 -9.407 1.912 1.00 85.81 91 VAL A N 1
ATOM 719 C CA . VAL A 1 91 ? -10.514 -9.068 3.007 1.00 85.81 91 VAL A CA 1
ATOM 720 C C . VAL A 1 91 ? -10.958 -7.797 3.730 1.00 85.81 91 VAL A C 1
ATOM 722 O O . VAL A 1 91 ? -11.410 -6.842 3.092 1.00 85.81 91 VAL A O 1
ATOM 725 N N . ASP A 1 92 ? -10.733 -7.744 5.044 1.00 88.69 92 ASP A N 1
ATOM 726 C CA . ASP A 1 92 ? -11.065 -6.582 5.876 1.00 88.69 92 ASP A CA 1
ATOM 727 C C . ASP A 1 92 ? -10.296 -5.332 5.432 1.00 88.69 92 ASP A C 1
ATOM 729 O O . ASP A 1 92 ? -10.863 -4.242 5.380 1.00 88.69 92 ASP A O 1
ATOM 733 N N . PHE A 1 93 ? -9.012 -5.491 5.091 1.00 91.31 93 PHE A N 1
ATOM 734 C CA . PHE A 1 93 ? -8.142 -4.420 4.611 1.00 91.31 93 PHE A CA 1
ATOM 735 C C . PHE A 1 93 ? -7.295 -4.851 3.416 1.00 91.31 93 PHE A C 1
ATOM 737 O O . PHE A 1 93 ? -6.884 -6.006 3.271 1.00 91.31 93 PHE A O 1
ATOM 744 N N . VAL A 1 94 ? -6.940 -3.878 2.583 1.00 91.88 94 VAL A N 1
ATOM 745 C CA . VAL A 1 94 ? -5.964 -4.056 1.511 1.00 91.88 94 VAL A CA 1
ATOM 746 C C . VAL A 1 94 ? -4.735 -3.221 1.800 1.00 91.88 94 VAL A C 1
ATOM 748 O O . VAL A 1 94 ? -4.829 -2.006 1.957 1.00 91.88 94 VAL A O 1
ATOM 751 N N . GLU A 1 95 ? -3.577 -3.877 1.855 1.00 93.00 95 GLU A N 1
ATOM 752 C CA . GLU A 1 95 ? -2.327 -3.181 2.128 1.00 93.00 95 GLU A CA 1
ATOM 753 C C . GLU A 1 95 ? -1.735 -2.561 0.864 1.00 93.00 95 GLU A C 1
ATOM 755 O O . GLU A 1 95 ? -1.762 -3.166 -0.221 1.00 93.00 95 GLU A O 1
ATOM 760 N N . ALA A 1 96 ? -1.231 -1.340 1.024 1.00 91.88 96 ALA A N 1
ATOM 761 C CA . ALA A 1 96 ? -0.538 -0.596 -0.008 1.00 91.88 96 ALA A CA 1
ATOM 762 C C . ALA A 1 96 ? 0.709 0.101 0.557 1.00 91.88 96 ALA A C 1
ATOM 764 O O . ALA A 1 96 ? 0.623 0.850 1.531 1.00 91.88 96 ALA A O 1
ATOM 765 N N . ASP A 1 97 ? 1.843 -0.088 -0.111 1.00 91.12 97 ASP A N 1
ATOM 766 C CA . ASP A 1 97 ? 3.102 0.576 0.214 1.00 91.12 97 ASP A CA 1
ATOM 767 C C . ASP A 1 97 ? 3.075 2.013 -0.329 1.00 91.12 97 ASP A C 1
ATOM 769 O O . ASP A 1 97 ? 2.945 2.207 -1.541 1.00 91.12 97 ASP A O 1
ATOM 773 N N . LEU A 1 98 ? 3.242 3.018 0.531 1.00 88.94 98 LEU A N 1
ATOM 774 C CA . LEU A 1 98 ? 3.296 4.427 0.142 1.00 88.94 98 LEU A CA 1
ATOM 775 C C . LEU A 1 98 ? 4.721 4.966 0.148 1.00 88.94 98 LEU A C 1
ATOM 777 O O . LEU A 1 98 ? 5.387 5.019 1.180 1.00 88.94 98 LEU A O 1
ATOM 781 N N . SER A 1 99 ? 5.155 5.442 -1.013 1.00 86.69 99 SER A N 1
ATOM 782 C CA . SER A 1 99 ? 6.461 6.053 -1.236 1.00 86.69 99 SER A CA 1
ATOM 783 C C . SER A 1 99 ? 6.312 7.454 -1.835 1.00 86.69 99 SER A C 1
ATOM 785 O O . SER A 1 99 ? 5.223 7.894 -2.204 1.00 86.69 99 SER A O 1
ATOM 787 N N . THR A 1 100 ? 7.429 8.173 -1.933 1.00 81.31 100 THR A N 1
ATOM 788 C CA . THR A 1 100 ? 7.508 9.483 -2.591 1.00 81.31 100 THR A CA 1
ATOM 789 C C . THR A 1 100 ? 8.473 9.449 -3.756 1.00 81.31 100 THR A C 1
ATOM 791 O O . THR A 1 100 ? 9.587 8.941 -3.622 1.00 81.31 100 THR A O 1
ATOM 794 N N . LYS A 1 101 ? 8.077 10.057 -4.873 1.00 76.56 101 LYS A N 1
ATOM 795 C CA . LYS A 1 101 ? 8.920 10.250 -6.053 1.00 76.56 101 LYS A CA 1
ATOM 796 C C . LYS A 1 101 ? 8.884 11.715 -6.467 1.00 76.56 101 LYS A C 1
ATOM 798 O O . LYS A 1 101 ? 7.947 12.152 -7.132 1.00 76.56 101 LYS A O 1
ATOM 803 N N . GLY A 1 102 ? 9.898 12.472 -6.046 1.00 76.94 102 GLY A N 1
ATOM 804 C CA . GLY A 1 102 ? 9.798 13.934 -6.034 1.00 76.94 102 GLY A CA 1
ATOM 805 C C . GLY A 1 102 ? 8.639 14.358 -5.128 1.00 76.94 102 GLY A C 1
ATOM 806 O O . GLY A 1 102 ? 8.487 13.802 -4.041 1.00 76.94 102 GLY A O 1
ATOM 807 N N . ASP A 1 103 ? 7.785 15.250 -5.625 1.00 76.56 103 ASP A N 1
ATOM 808 C CA . ASP A 1 103 ? 6.606 15.758 -4.905 1.00 76.56 103 ASP A CA 1
ATOM 809 C C . ASP A 1 103 ? 5.346 14.896 -5.110 1.00 76.56 103 ASP A C 1
ATOM 811 O O . ASP A 1 103 ? 4.229 15.334 -4.865 1.00 76.56 103 ASP A O 1
ATOM 815 N N . LEU A 1 104 ? 5.483 13.666 -5.614 1.00 80.94 104 LEU A N 1
ATOM 816 C CA . LEU A 1 104 ? 4.344 12.775 -5.838 1.00 80.94 104 LEU A CA 1
ATOM 817 C C . LEU A 1 104 ? 4.322 11.643 -4.817 1.00 80.94 104 LEU A C 1
ATOM 819 O O . LEU A 1 104 ? 5.315 10.932 -4.650 1.00 80.94 104 LEU A O 1
ATOM 823 N N . LEU A 1 105 ? 3.155 11.432 -4.205 1.00 85.19 105 LEU A N 1
ATOM 824 C CA . LEU A 1 105 ? 2.835 10.200 -3.489 1.00 85.19 105 LEU A CA 1
ATOM 825 C C . LEU A 1 105 ? 2.537 9.080 -4.483 1.00 85.19 105 LEU A C 1
ATOM 827 O O . LEU A 1 105 ? 1.614 9.168 -5.301 1.00 85.19 105 LEU A O 1
ATOM 831 N N . THR A 1 106 ? 3.319 8.01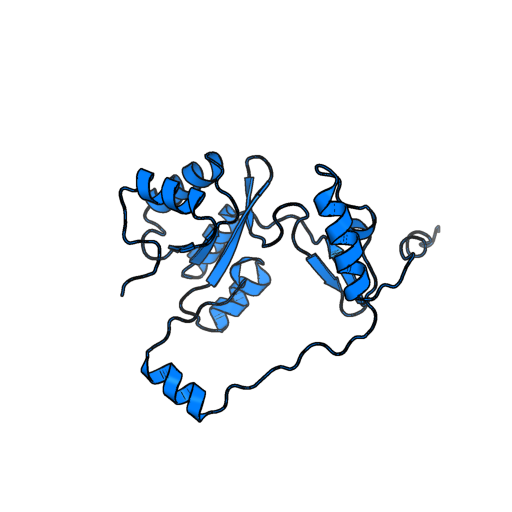4 -4.387 1.00 87.06 106 THR A N 1
ATOM 832 C CA . THR A 1 106 ? 3.220 6.842 -5.246 1.00 87.06 106 THR A CA 1
ATOM 833 C C . THR A 1 106 ? 2.973 5.591 -4.422 1.00 87.06 106 THR A C 1
ATOM 835 O O . THR A 1 106 ? 3.340 5.500 -3.252 1.00 87.06 106 THR A O 1
ATOM 838 N N . VAL A 1 107 ? 2.344 4.610 -5.057 1.00 87.12 107 VAL A N 1
ATOM 839 C CA . VAL A 1 107 ? 2.050 3.311 -4.475 1.00 87.12 107 VAL A CA 1
ATOM 840 C C . VAL A 1 107 ? 2.988 2.272 -5.072 1.00 87.12 107 VAL A C 1
ATOM 842 O O . VAL A 1 107 ? 3.009 2.038 -6.286 1.00 87.12 107 VAL A O 1
ATOM 845 N N . GLY A 1 108 ? 3.758 1.628 -4.205 1.00 81.56 108 GLY A N 1
ATOM 846 C CA . GLY A 1 108 ? 4.724 0.614 -4.581 1.00 81.56 108 GLY A CA 1
ATOM 847 C C . GLY A 1 108 ? 5.780 0.389 -3.507 1.00 81.56 108 GLY A C 1
ATOM 848 O O . GLY A 1 108 ? 6.245 1.316 -2.851 1.00 81.56 108 GLY A O 1
ATOM 849 N N . HIS A 1 109 ? 6.186 -0.872 -3.379 1.00 74.69 109 HIS A N 1
ATOM 850 C CA . HIS A 1 109 ? 7.199 -1.309 -2.418 1.00 74.69 109 HIS A CA 1
ATOM 851 C C . HIS A 1 109 ? 8.589 -0.705 -2.675 1.00 74.69 109 HIS A C 1
ATOM 853 O O . HIS A 1 109 ? 9.361 -0.469 -1.751 1.00 74.69 109 HIS A O 1
ATOM 859 N N . GLU A 1 110 ? 8.934 -0.497 -3.946 1.00 68.31 110 GLU A N 1
ATOM 860 C CA . GLU A 1 110 ? 10.271 -0.064 -4.344 1.00 68.31 110 GLU A CA 1
ATOM 861 C C . GLU A 1 110 ? 10.370 1.464 -4.280 1.00 68.31 110 GLU A C 1
ATOM 863 O O . GLU A 1 110 ? 9.848 2.154 -5.154 1.00 68.31 110 GLU A O 1
ATOM 868 N N . GLN A 1 111 ? 11.079 1.991 -3.279 1.00 57.94 111 GLN A N 1
ATOM 869 C CA . GLN A 1 111 ? 11.217 3.438 -3.050 1.00 57.94 111 GLN A CA 1
ATOM 870 C C . GLN A 1 111 ? 11.885 4.191 -4.215 1.00 57.94 111 GLN A C 1
ATOM 872 O O . GLN A 1 111 ? 11.559 5.347 -4.466 1.00 57.94 111 GLN A O 1
ATOM 877 N N . TYR A 1 112 ? 12.830 3.561 -4.924 1.00 57.75 112 TYR A N 1
ATOM 878 C CA . TYR A 1 112 ? 13.717 4.278 -5.852 1.00 57.75 112 TYR A CA 1
ATOM 879 C C . TYR A 1 112 ? 13.517 3.925 -7.324 1.00 57.75 112 TYR A C 1
ATOM 881 O O . TYR A 1 112 ? 13.706 4.773 -8.196 1.00 57.75 112 TYR A O 1
ATOM 889 N N . TRP A 1 113 ? 13.222 2.661 -7.632 1.00 58.00 113 TRP A N 1
ATOM 890 C CA . TRP A 1 113 ? 13.345 2.144 -9.002 1.00 58.00 113 TRP A CA 1
ATOM 891 C C . TRP A 1 113 ? 11.990 1.854 -9.659 1.00 58.00 113 TRP A C 1
ATOM 893 O O . TRP A 1 113 ? 11.933 1.648 -10.871 1.00 58.00 113 TRP A O 1
ATOM 903 N N . GLY A 1 114 ? 10.905 1.936 -8.885 1.00 61.62 114 GLY A N 1
ATOM 904 C CA . GLY A 1 114 ? 9.547 1.606 -9.301 1.00 61.62 114 GLY A CA 1
ATOM 905 C C . GLY A 1 114 ? 9.264 0.104 -9.292 1.00 61.62 114 GLY A C 1
ATOM 906 O O . GLY A 1 114 ? 10.148 -0.723 -9.068 1.00 61.62 114 GLY A O 1
ATOM 907 N N . SER A 1 115 ? 7.999 -0.273 -9.492 1.00 64.62 115 SER A N 1
ATOM 908 C CA . SER A 1 115 ? 7.570 -1.673 -9.336 1.00 64.62 115 SER A CA 1
ATOM 909 C C . SER A 1 115 ? 8.274 -2.627 -10.309 1.00 64.62 115 SER A C 1
ATOM 911 O O . SER A 1 115 ? 8.415 -2.311 -11.480 1.00 64.62 115 SER A O 1
ATOM 913 N N . PHE A 1 116 ? 8.646 -3.841 -9.894 1.00 71.00 116 PHE A N 1
ATOM 914 C CA . PHE A 1 116 ? 9.112 -4.864 -10.839 1.00 71.00 116 PHE A CA 1
ATOM 915 C C . PHE A 1 116 ? 7.939 -5.552 -11.569 1.00 71.00 116 PHE A C 1
ATOM 917 O O . PHE A 1 116 ? 6.863 -5.816 -11.007 1.00 71.00 116 PHE A O 1
ATOM 924 N N . THR A 1 117 ? 8.158 -5.895 -12.840 1.00 68.69 117 THR A N 1
ATOM 925 C CA . THR A 1 117 ? 7.267 -6.728 -13.660 1.00 68.69 117 THR A CA 1
ATOM 926 C C . THR A 1 117 ? 7.991 -7.972 -14.150 1.00 68.69 117 THR A C 1
ATOM 928 O O . THR A 1 117 ? 9.171 -7.923 -14.489 1.00 68.69 117 THR A O 1
ATOM 931 N N . TYR A 1 118 ? 7.267 -9.092 -14.176 1.00 71.62 118 TYR A N 1
ATOM 932 C CA . TYR A 1 118 ? 7.777 -10.372 -14.649 1.00 71.62 118 TYR A CA 1
ATOM 933 C C . TYR A 1 118 ? 6.901 -10.904 -15.785 1.00 71.62 118 TYR A C 1
ATOM 935 O O . TYR A 1 118 ? 5.717 -11.179 -15.582 1.00 71.62 118 TYR A O 1
ATOM 943 N N . ASP A 1 119 ? 7.484 -11.042 -16.973 1.00 71.56 119 ASP A N 1
ATOM 944 C CA . ASP A 1 119 ? 6.876 -11.731 -18.109 1.00 71.56 119 ASP A CA 1
ATOM 945 C C . ASP A 1 119 ? 7.161 -13.231 -17.979 1.00 71.56 119 ASP A C 1
ATOM 947 O O . ASP A 1 119 ? 8.301 -13.674 -18.138 1.00 71.56 119 ASP A O 1
ATOM 951 N N . ARG A 1 120 ? 6.117 -14.017 -17.686 1.00 70.00 120 ARG A N 1
ATOM 952 C CA . ARG A 1 120 ? 6.228 -15.472 -17.508 1.00 70.00 120 ARG A CA 1
ATOM 953 C C . ARG A 1 120 ? 6.600 -16.205 -18.796 1.00 70.00 120 ARG A C 1
ATOM 955 O O . ARG A 1 120 ? 7.320 -17.193 -18.720 1.00 70.00 120 ARG A O 1
ATOM 962 N N . GLN A 1 121 ? 6.137 -15.738 -19.958 1.00 75.50 121 GLN A N 1
ATOM 963 C CA . GLN A 1 121 ? 6.438 -16.384 -21.240 1.00 75.50 121 GLN A CA 1
ATOM 964 C C . GLN A 1 121 ? 7.910 -16.195 -21.608 1.00 75.50 121 GLN A C 1
ATOM 966 O O . GLN A 1 121 ? 8.550 -17.105 -22.126 1.00 75.50 121 GLN A O 1
ATOM 971 N N . ARG A 1 122 ? 8.460 -15.015 -21.305 1.00 73.00 122 ARG A N 1
ATOM 972 C CA . ARG A 1 122 ? 9.848 -14.651 -21.626 1.00 73.00 122 ARG A CA 1
ATOM 973 C C . ARG A 1 122 ? 10.829 -14.850 -20.471 1.00 73.00 122 ARG A C 1
ATOM 975 O O . ARG A 1 122 ? 12.017 -14.589 -20.639 1.00 73.00 122 ARG A O 1
ATOM 982 N N . LYS A 1 123 ? 10.339 -15.267 -19.299 1.00 73.00 123 LYS A N 1
ATOM 983 C CA . LYS A 1 123 ? 11.074 -15.309 -18.022 1.00 73.00 123 LYS A CA 1
ATOM 984 C C . LYS A 1 123 ? 11.807 -13.995 -17.712 1.00 73.00 123 LYS A C 1
ATOM 986 O O . LYS A 1 123 ? 12.876 -14.009 -17.106 1.00 73.00 123 LYS A O 1
ATOM 991 N N . LEU A 1 124 ? 11.244 -12.865 -18.138 1.00 77.50 124 LEU A N 1
ATOM 992 C CA . LEU A 1 124 ? 11.894 -11.554 -18.123 1.00 77.50 124 LEU A CA 1
ATOM 993 C C . LEU A 1 124 ? 11.442 -10.749 -16.903 1.00 77.50 124 LEU A C 1
ATOM 995 O O . LEU A 1 124 ? 10.274 -10.381 -16.809 1.00 77.50 124 LEU A O 1
ATOM 999 N N . LEU A 1 125 ? 12.370 -10.446 -15.998 1.00 73.62 125 LEU A N 1
ATOM 1000 C CA . LEU A 1 125 ? 12.193 -9.520 -14.881 1.00 73.62 125 LEU A CA 1
ATOM 1001 C C . LEU A 1 125 ? 12.714 -8.137 -15.272 1.00 73.62 125 LEU A C 1
ATOM 1003 O O . LEU A 1 125 ? 13.887 -7.999 -15.591 1.00 73.62 125 LEU A O 1
ATOM 1007 N N . ARG A 1 126 ? 11.887 -7.102 -15.204 1.00 70.75 126 ARG A N 1
ATOM 1008 C CA . ARG A 1 126 ? 12.290 -5.719 -15.502 1.00 70.75 126 ARG A CA 1
ATOM 1009 C C . ARG A 1 126 ? 11.581 -4.739 -14.587 1.00 70.75 126 ARG A C 1
ATOM 1011 O O . ARG A 1 126 ? 10.601 -5.104 -13.935 1.00 70.75 126 ARG A O 1
ATOM 1018 N N . LEU A 1 127 ? 12.019 -3.491 -14.588 1.00 69.44 127 LEU A N 1
ATOM 1019 C CA . LEU A 1 127 ? 11.212 -2.412 -14.040 1.00 69.44 127 LEU A CA 1
ATOM 1020 C C . LEU A 1 127 ? 9.913 -2.295 -14.835 1.00 69.44 127 LEU A C 1
ATOM 1022 O O . LEU A 1 127 ? 9.870 -2.398 -16.061 1.00 69.44 127 LEU A O 1
ATOM 1026 N N . GLY A 1 128 ? 8.834 -2.213 -14.085 1.00 62.62 128 GLY A N 1
ATOM 1027 C CA . GLY A 1 128 ? 7.474 -2.098 -14.552 1.00 62.62 128 GLY A CA 1
ATOM 1028 C C . GLY A 1 128 ? 7.154 -0.715 -15.083 1.00 62.62 128 GLY A C 1
ATOM 1029 O O . GLY A 1 128 ? 7.999 0.176 -15.141 1.00 62.62 128 GLY A O 1
ATOM 1030 N N . GLY A 1 129 ? 5.893 -0.574 -15.493 1.00 56.59 129 GLY A N 1
ATOM 1031 C CA . GLY A 1 129 ? 5.317 0.717 -15.848 1.00 56.59 129 GLY A CA 1
ATOM 1032 C C . GLY A 1 129 ? 5.327 1.705 -14.673 1.00 56.59 129 GLY A C 1
ATOM 1033 O O . GLY A 1 129 ? 5.721 1.336 -13.564 1.00 56.59 129 GLY A O 1
ATOM 1034 N N . PRO A 1 130 ? 4.904 2.954 -14.928 1.00 55.91 130 PRO A N 1
ATOM 1035 C CA . PRO A 1 130 ? 4.960 4.027 -13.946 1.00 55.91 130 PRO A CA 1
ATOM 1036 C C . PRO A 1 130 ? 4.244 3.641 -12.655 1.00 55.91 130 PRO A C 1
ATOM 1038 O O . PRO A 1 130 ? 3.267 2.886 -12.665 1.00 55.91 130 PRO A O 1
ATOM 1041 N N . ASP A 1 131 ? 4.766 4.170 -11.554 1.00 64.31 131 ASP A N 1
ATOM 1042 C CA . ASP A 1 131 ? 4.212 3.950 -10.230 1.00 64.31 131 ASP A CA 1
ATOM 1043 C C . ASP A 1 131 ? 2.749 4.410 -10.196 1.00 64.31 131 ASP A C 1
ATOM 1045 O O . ASP A 1 131 ? 2.370 5.417 -10.797 1.00 64.31 131 ASP A O 1
ATOM 1049 N N . PHE A 1 132 ? 1.914 3.618 -9.532 1.00 76.44 132 PHE A N 1
ATOM 1050 C CA . PHE A 1 132 ? 0.497 3.901 -9.364 1.00 76.44 132 PHE A CA 1
ATOM 1051 C C . PHE A 1 132 ? 0.359 5.109 -8.433 1.00 76.44 132 PHE A C 1
ATOM 1053 O O . PHE A 1 132 ? 0.949 5.108 -7.358 1.00 76.44 132 PHE A O 1
ATOM 1060 N N . LEU A 1 133 ? -0.343 6.165 -8.847 1.00 87.25 133 LEU A N 1
ATOM 1061 C CA . LEU A 1 133 ? -0.491 7.351 -8.002 1.00 87.25 133 LEU A CA 1
ATOM 1062 C C . LEU A 1 133 ? -1.404 7.047 -6.821 1.00 87.25 133 LEU A C 1
ATOM 1064 O O . LEU A 1 133 ? -2.384 6.312 -6.948 1.00 87.25 133 LEU A O 1
ATOM 1068 N N . PHE A 1 134 ? -1.098 7.648 -5.676 1.00 88.81 134 PHE A N 1
ATOM 1069 C CA . PHE A 1 134 ? -1.910 7.458 -4.483 1.00 88.81 134 PHE A CA 1
ATOM 1070 C C . PHE A 1 134 ? -3.349 7.973 -4.656 1.00 88.81 134 PHE A C 1
ATOM 1072 O O . PHE A 1 134 ? -4.288 7.319 -4.216 1.00 88.81 134 PHE A O 1
ATOM 1079 N N . ASP A 1 135 ? -3.547 9.067 -5.393 1.00 86.88 135 ASP A N 1
ATOM 1080 C CA . ASP A 1 135 ? -4.888 9.609 -5.665 1.00 86.88 135 ASP A CA 1
ATOM 1081 C C . ASP A 1 135 ? -5.752 8.623 -6.481 1.00 86.88 135 ASP A C 1
ATOM 1083 O O . ASP A 1 135 ? -6.956 8.477 -6.242 1.00 86.88 135 ASP A O 1
ATOM 1087 N N . ASP A 1 136 ? -5.129 7.864 -7.393 1.00 87.69 136 ASP A N 1
ATOM 1088 C CA . ASP A 1 136 ? -5.824 6.794 -8.104 1.00 87.69 136 ASP A CA 1
ATOM 1089 C C . ASP A 1 136 ? -6.188 5.636 -7.150 1.00 87.69 136 ASP A C 1
ATOM 1091 O O . ASP A 1 136 ? -7.246 5.027 -7.316 1.00 87.69 136 ASP A O 1
ATOM 1095 N N . LEU A 1 137 ? -5.336 5.299 -6.167 1.00 89.69 137 LEU A N 1
ATOM 1096 C CA . LEU A 1 137 ? -5.647 4.274 -5.156 1.00 89.69 137 LEU A CA 1
ATOM 1097 C C . LEU A 1 137 ? -6.901 4.646 -4.382 1.00 89.69 137 LEU A C 1
ATOM 1099 O O . LEU A 1 137 ? -7.791 3.809 -4.258 1.00 89.69 137 LEU A O 1
ATOM 1103 N N . LEU A 1 138 ? -6.980 5.887 -3.908 1.00 88.31 138 LEU A N 1
ATOM 1104 C CA . LEU A 1 138 ? -8.123 6.374 -3.142 1.00 88.31 138 LEU A CA 1
ATOM 1105 C C . LEU A 1 138 ? -9.404 6.323 -3.967 1.00 88.31 138 LEU A C 1
ATOM 1107 O O . LEU A 1 138 ? -10.403 5.786 -3.503 1.00 88.31 138 LEU A O 1
ATOM 1111 N N . THR A 1 139 ? -9.350 6.797 -5.213 1.00 87.50 139 THR A N 1
ATOM 1112 C CA . THR A 1 139 ? -10.505 6.779 -6.121 1.00 87.50 139 THR A CA 1
ATOM 1113 C C . THR A 1 139 ? -11.035 5.359 -6.325 1.00 87.50 139 THR A C 1
ATOM 1115 O O . THR A 1 139 ? -12.241 5.117 -6.268 1.00 87.50 139 THR A O 1
ATOM 1118 N N . ILE A 1 140 ? -10.141 4.391 -6.551 1.00 87.31 140 ILE A N 1
ATOM 1119 C CA . ILE A 1 140 ? -10.565 3.008 -6.778 1.00 87.31 140 ILE A CA 1
ATOM 1120 C C . ILE A 1 140 ? -11.046 2.371 -5.470 1.00 87.31 140 ILE A C 1
ATOM 1122 O O . ILE A 1 140 ? -12.087 1.716 -5.478 1.00 87.31 140 ILE A O 1
ATOM 1126 N N . ALA A 1 141 ? -10.335 2.574 -4.359 1.00 88.38 141 ALA A N 1
ATOM 1127 C CA 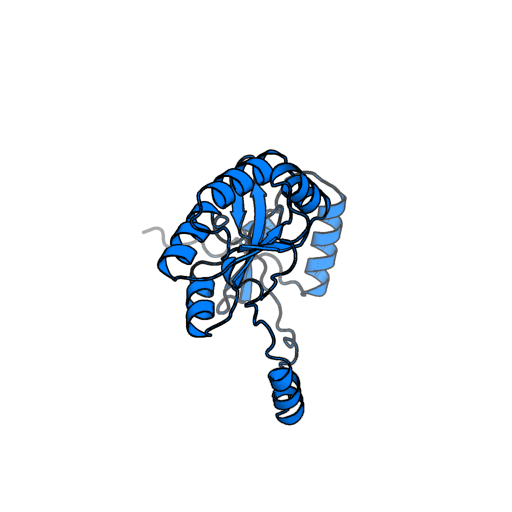. ALA A 1 141 ? -10.714 2.037 -3.056 1.00 88.38 141 ALA A CA 1
ATOM 1128 C C . ALA A 1 141 ? -12.094 2.540 -2.609 1.00 88.38 141 ALA A C 1
ATOM 1130 O O . ALA A 1 141 ? -12.908 1.734 -2.164 1.00 88.38 141 ALA A O 1
ATOM 1131 N N . ASP A 1 142 ? -12.390 3.827 -2.809 1.00 87.00 142 ASP A N 1
ATOM 1132 C CA . ASP A 1 142 ? -13.706 4.408 -2.528 1.00 87.00 142 ASP A CA 1
ATOM 1133 C C . ASP A 1 142 ? -14.800 3.765 -3.387 1.00 87.00 142 ASP A C 1
ATOM 1135 O O . ASP A 1 142 ? -15.771 3.225 -2.858 1.00 87.00 142 ASP A O 1
ATOM 1139 N N . SER A 1 143 ? -14.582 3.686 -4.707 1.00 86.38 143 SER A N 1
ATOM 1140 C CA . SER A 1 143 ? -15.529 3.046 -5.635 1.00 86.38 143 SER A CA 1
ATOM 1141 C C . SER A 1 143 ? -15.803 1.568 -5.321 1.00 86.38 143 SER A C 1
ATOM 1143 O O . SER A 1 143 ? -16.832 1.023 -5.719 1.00 86.38 143 SER A O 1
ATOM 1145 N N . GLN A 1 144 ? -14.876 0.911 -4.620 1.00 85.38 144 GLN A N 1
ATOM 1146 C CA . GLN A 1 144 ? -14.957 -0.493 -4.220 1.00 85.38 144 GLN A CA 1
ATOM 1147 C C . GLN A 1 144 ? -15.379 -0.680 -2.759 1.00 85.38 144 GLN A C 1
ATOM 1149 O O . GLN A 1 144 ? -15.508 -1.823 -2.322 1.00 85.38 144 GLN A O 1
ATOM 1154 N N . ASN A 1 145 ? -15.606 0.410 -2.017 1.00 86.50 145 ASN A N 1
ATOM 1155 C CA . ASN A 1 145 ? -15.850 0.407 -0.576 1.00 86.50 145 ASN A CA 1
ATOM 1156 C C . ASN A 1 145 ? -14.787 -0.390 0.214 1.00 86.50 145 ASN A C 1
ATOM 1158 O O . ASN A 1 145 ? -15.110 -1.103 1.160 1.00 86.50 145 ASN A O 1
ATOM 1162 N N . GLN A 1 146 ? -13.520 -0.296 -0.193 1.00 87.69 146 GLN A N 1
ATOM 1163 C CA . GLN A 1 146 ? -12.420 -1.071 0.379 1.00 87.69 146 GLN A CA 1
ATOM 1164 C C . GLN A 1 146 ? -11.690 -0.283 1.473 1.00 87.69 146 GLN A C 1
ATOM 1166 O O . GLN A 1 146 ? -11.324 0.875 1.265 1.00 87.69 146 GLN A O 1
ATOM 1171 N N . ASN A 1 147 ? -11.401 -0.928 2.607 1.00 90.56 147 ASN A N 1
ATOM 1172 C CA . ASN A 1 147 ? -10.530 -0.345 3.630 1.00 90.56 147 ASN A CA 1
ATOM 1173 C C . ASN A 1 147 ? -9.051 -0.516 3.253 1.00 90.56 147 ASN A C 1
ATOM 1175 O O . ASN A 1 147 ? -8.646 -1.555 2.718 1.00 90.56 147 ASN A O 1
ATOM 1179 N N . LEU A 1 148 ? -8.234 0.487 3.559 1.00 90.56 148 LEU A N 1
ATOM 1180 C CA . LEU A 1 148 ? -6.813 0.535 3.234 1.00 90.56 148 LEU A CA 1
ATOM 1181 C C . LEU A 1 148 ? -5.944 0.392 4.482 1.00 90.56 148 LEU A C 1
ATOM 1183 O O . LEU A 1 148 ? -6.219 0.964 5.534 1.00 90.56 148 LEU A O 1
ATOM 1187 N N . PHE A 1 149 ? -4.853 -0.347 4.330 1.00 91.31 149 PHE A N 1
ATOM 1188 C CA . PHE A 1 149 ? -3.785 -0.456 5.315 1.00 91.31 149 PHE A CA 1
ATOM 1189 C C . PHE A 1 149 ? -2.498 0.084 4.681 1.00 91.31 149 PHE A C 1
ATOM 1191 O O . PHE A 1 149 ? -1.911 -0.547 3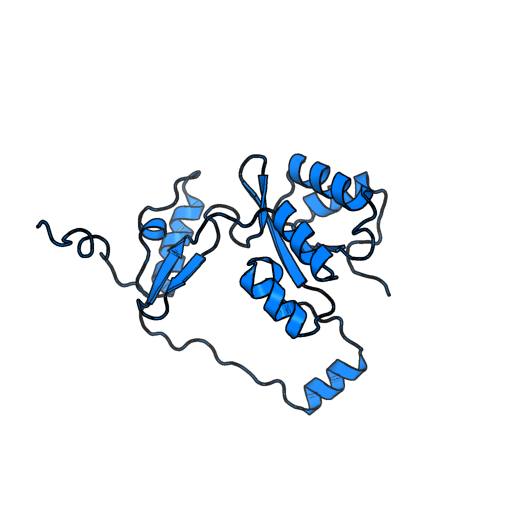.809 1.00 91.31 149 PHE A O 1
ATOM 1198 N N . LEU A 1 150 ? -2.106 1.304 5.026 1.00 90.75 150 LEU A N 1
ATOM 1199 C CA . LEU A 1 150 ? -1.063 2.047 4.324 1.00 90.75 150 LEU A CA 1
ATOM 1200 C C . LEU A 1 150 ? 0.289 1.876 5.021 1.00 90.75 150 LEU A C 1
ATOM 1202 O O . LEU A 1 150 ? 0.491 2.370 6.130 1.00 90.75 150 LEU A O 1
ATOM 1206 N N . ASP A 1 151 ? 1.226 1.206 4.354 1.00 91.25 151 ASP A N 1
ATOM 1207 C CA . ASP A 1 151 ? 2.602 1.036 4.826 1.00 91.25 151 ASP A 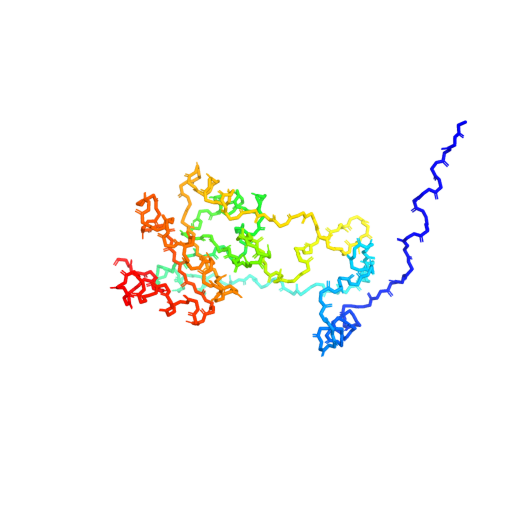CA 1
ATOM 1208 C C . ASP A 1 151 ? 3.464 2.213 4.353 1.00 91.25 151 ASP A C 1
ATOM 1210 O O . ASP A 1 151 ? 3.842 2.317 3.183 1.00 91.25 151 ASP A O 1
ATOM 1214 N N . LEU A 1 152 ? 3.750 3.144 5.262 1.00 88.62 152 LEU A N 1
ATOM 1215 C CA . LEU A 1 152 ? 4.521 4.346 4.979 1.00 88.62 152 LEU A CA 1
ATOM 1216 C C . LEU A 1 152 ? 6.000 4.004 4.811 1.00 88.62 152 LEU A C 1
ATOM 1218 O O . LEU A 1 152 ? 6.701 3.662 5.762 1.00 88.62 152 LEU A O 1
ATOM 1222 N N . LYS A 1 153 ? 6.522 4.193 3.602 1.00 87.19 153 LYS A N 1
ATOM 1223 C CA . LYS A 1 153 ? 7.953 4.069 3.292 1.00 87.19 153 LYS A CA 1
ATOM 1224 C C . LYS A 1 153 ? 8.694 5.401 3.352 1.00 87.19 153 LYS A C 1
ATOM 1226 O O . LYS A 1 153 ? 9.900 5.427 3.135 1.00 87.19 153 LYS A O 1
ATOM 1231 N N . THR A 1 154 ? 8.009 6.504 3.637 1.00 81.31 154 THR A N 1
ATOM 1232 C CA . THR A 1 154 ? 8.565 7.864 3.631 1.00 81.31 154 THR A CA 1
ATOM 1233 C C . THR A 1 154 ? 8.227 8.602 4.924 1.00 81.31 154 THR A C 1
ATOM 1235 O O . THR A 1 154 ? 7.212 8.327 5.560 1.00 81.31 154 THR A O 1
ATOM 1238 N N . SER A 1 155 ? 9.079 9.553 5.298 1.00 81.06 155 SER A N 1
ATOM 1239 C CA . SER A 1 155 ? 8.844 10.526 6.372 1.00 81.06 155 SER A CA 1
ATOM 1240 C C . SER A 1 155 ? 8.842 11.967 5.849 1.00 81.06 155 SER A C 1
ATOM 1242 O O . SER A 1 155 ? 8.976 12.916 6.618 1.00 81.06 155 SER A O 1
ATOM 1244 N N . SER A 1 156 ? 8.721 12.157 4.527 1.00 84.75 156 SER A N 1
ATOM 1245 C CA . SER A 1 156 ? 8.741 13.498 3.941 1.00 84.75 156 SER A CA 1
ATOM 1246 C C . SER A 1 156 ? 7.559 14.335 4.435 1.00 84.75 156 SER A C 1
ATOM 1248 O O . SER A 1 156 ? 6.428 13.849 4.477 1.00 84.75 156 SER A O 1
ATOM 1250 N N . LYS A 1 157 ? 7.808 15.615 4.726 1.00 82.62 157 LYS A N 1
ATOM 1251 C CA . LYS A 1 157 ? 6.757 16.555 5.130 1.00 82.62 157 LYS A CA 1
ATOM 1252 C C . LYS A 1 157 ? 5.624 16.634 4.101 1.00 82.62 157 LYS A C 1
ATOM 1254 O O . LYS A 1 157 ? 4.466 16.569 4.475 1.00 82.62 157 LYS A O 1
ATOM 1259 N N . HIS A 1 158 ? 5.956 16.668 2.811 1.00 81.88 158 HIS A N 1
ATOM 1260 C CA . HIS A 1 158 ? 4.953 16.708 1.745 1.00 81.88 158 HIS A CA 1
ATOM 1261 C C . HIS A 1 158 ? 4.004 15.494 1.766 1.00 81.88 158 HIS A C 1
ATOM 1263 O O . HIS A 1 158 ? 2.795 15.648 1.607 1.00 81.88 158 HIS A O 1
ATOM 1269 N N . ALA A 1 159 ? 4.538 14.287 1.989 1.00 82.06 159 ALA A N 1
ATOM 1270 C CA . ALA A 1 159 ? 3.724 13.080 2.136 1.00 82.06 159 ALA A CA 1
ATOM 1271 C C . ALA A 1 159 ? 2.770 13.176 3.330 1.00 82.06 159 ALA A C 1
ATOM 1273 O O . ALA A 1 159 ? 1.598 12.837 3.199 1.00 82.06 159 ALA A O 1
ATOM 1274 N N . VAL A 1 160 ? 3.277 13.649 4.469 1.00 84.00 160 VAL A N 1
ATOM 1275 C CA . VAL A 1 160 ? 2.499 13.831 5.698 1.00 84.00 160 VAL A CA 1
ATOM 1276 C C . VAL A 1 160 ? 1.377 14.851 5.475 1.00 84.00 160 VAL A C 1
ATOM 1278 O O . VAL A 1 160 ? 0.215 14.500 5.654 1.00 84.00 160 VAL A O 1
ATOM 1281 N N . ASP A 1 161 ? 1.694 16.040 4.952 1.00 85.38 161 ASP A N 1
ATOM 1282 C CA . ASP A 1 161 ? 0.717 17.102 4.669 1.00 85.38 161 ASP A CA 1
ATOM 1283 C C . ASP A 1 161 ? -0.399 16.612 3.717 1.00 85.38 161 ASP A C 1
ATOM 1285 O O . ASP A 1 161 ? -1.583 16.896 3.911 1.00 85.38 161 ASP A O 1
ATOM 1289 N N . LYS A 1 162 ? -0.047 15.837 2.678 1.00 83.50 162 LYS A N 1
ATOM 1290 C CA . LYS A 1 162 ? -1.031 15.290 1.730 1.00 83.50 162 LYS A CA 1
ATOM 1291 C C . LYS A 1 162 ? -1.919 14.219 2.376 1.00 83.50 162 LYS A C 1
ATOM 1293 O O . LYS A 1 162 ? -3.124 14.198 2.128 1.00 83.50 162 LYS A O 1
ATOM 1298 N N . LEU A 1 163 ? -1.356 13.353 3.220 1.00 83.50 163 LEU A N 1
ATOM 1299 C CA . LEU A 1 163 ? -2.120 12.349 3.970 1.00 83.50 163 LEU A CA 1
ATOM 1300 C C . LEU A 1 163 ? -3.094 12.995 4.963 1.00 83.50 163 LEU A C 1
ATOM 1302 O O . LEU A 1 163 ? -4.234 12.548 5.068 1.00 83.50 163 LEU A O 1
ATOM 1306 N N . GLU A 1 164 ? -2.695 14.079 5.624 1.00 80.25 164 GLU A N 1
ATOM 1307 C CA . GLU A 1 164 ? -3.567 14.848 6.519 1.00 80.25 164 GLU A CA 1
ATOM 1308 C C . GLU A 1 164 ? -4.787 15.413 5.798 1.00 80.25 164 GLU A C 1
ATOM 1310 O O . GLU A 1 164 ? -5.910 15.249 6.273 1.00 80.25 164 GLU A O 1
ATOM 1315 N N . GLN A 1 165 ? -4.593 16.023 4.624 1.00 79.25 165 GLN A N 1
ATOM 1316 C CA . GLN A 1 165 ? -5.697 16.551 3.813 1.00 79.25 165 GLN A CA 1
ATOM 1317 C C . GLN A 1 165 ? -6.719 15.463 3.462 1.00 79.25 165 GLN A C 1
ATOM 1319 O O . GLN A 1 165 ? -7.928 15.699 3.490 1.00 79.25 165 GLN A O 1
ATOM 1324 N N . ILE A 1 166 ? -6.240 14.256 3.163 1.00 72.00 166 ILE A N 1
ATOM 1325 C CA . ILE A 1 166 ? -7.090 13.120 2.805 1.00 72.00 166 ILE A CA 1
ATOM 1326 C C . ILE A 1 166 ? -7.866 12.612 4.020 1.00 72.00 166 ILE A C 1
ATOM 1328 O O . ILE A 1 166 ? -9.074 12.398 3.918 1.00 72.00 166 ILE A O 1
ATOM 1332 N N . ILE A 1 167 ? -7.216 12.470 5.175 1.00 71.50 167 ILE A N 1
ATOM 1333 C CA . ILE A 1 167 ? -7.877 12.055 6.422 1.00 71.50 167 ILE A CA 1
ATOM 1334 C C . ILE A 1 167 ? -8.923 13.102 6.840 1.00 71.50 167 ILE A C 1
ATOM 1336 O O . ILE A 1 167 ? -10.052 12.748 7.179 1.00 71.50 167 ILE A O 1
ATOM 1340 N N . ALA A 1 168 ? -8.591 14.391 6.726 1.00 68.12 168 ALA A N 1
ATOM 1341 C CA . ALA A 1 168 ? -9.479 15.506 7.052 1.00 68.12 168 ALA A CA 1
ATOM 1342 C C . ALA A 1 168 ? -10.704 15.613 6.124 1.00 68.12 168 ALA A C 1
ATOM 1344 O O . ALA A 1 168 ? -11.727 16.175 6.517 1.00 68.12 168 ALA A O 1
ATOM 1345 N N . SER A 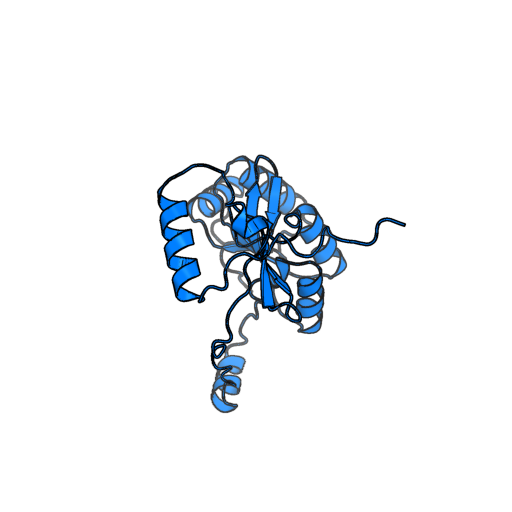1 169 ? -10.648 15.041 4.915 1.00 67.44 169 SER A N 1
ATOM 1346 C CA . SER A 1 169 ? -11.767 15.043 3.960 1.00 67.44 169 SER A CA 1
ATOM 1347 C C . SER A 1 169 ? -12.965 14.161 4.370 1.00 67.44 169 SER A C 1
ATOM 1349 O O . SER A 1 169 ? -13.950 14.097 3.637 1.00 67.44 169 SER A O 1
ATOM 1351 N N . LYS A 1 170 ? -12.915 13.495 5.539 1.00 56.34 170 LYS A N 1
ATOM 1352 C CA . LYS A 1 170 ? -13.949 12.609 6.128 1.00 56.34 170 LYS A CA 1
ATOM 1353 C C . LYS A 1 170 ? -14.308 11.345 5.335 1.00 56.34 170 LYS A C 1
ATOM 1355 O O . LYS A 1 170 ? -14.934 10.453 5.897 1.00 56.34 170 LYS A O 1
ATOM 1360 N N . LEU A 1 171 ? -13.886 11.210 4.077 1.00 58.94 171 LEU A N 1
ATOM 1361 C CA . LEU A 1 171 ? -14.167 10.028 3.243 1.00 58.94 171 LEU A CA 1
ATOM 1362 C C . LEU A 1 171 ? -13.504 8.741 3.766 1.00 58.94 171 LEU A C 1
ATOM 1364 O O . LEU A 1 171 ? -13.976 7.638 3.495 1.00 58.94 171 LEU A O 1
ATOM 1368 N N . PHE A 1 172 ? -12.429 8.878 4.545 1.00 64.25 172 PHE A N 1
ATOM 1369 C CA . PHE A 1 172 ? -11.525 7.772 4.859 1.00 64.25 172 PHE A CA 1
ATOM 1370 C C . PHE A 1 172 ? -11.175 7.620 6.342 1.00 64.25 172 PHE A C 1
ATOM 1372 O O . PHE A 1 172 ? -10.423 6.710 6.684 1.00 64.25 172 PHE A O 1
ATOM 1379 N N . GLU A 1 173 ? -11.728 8.454 7.228 1.00 64.75 173 GLU A N 1
ATOM 1380 C CA . GLU A 1 173 ? -11.296 8.541 8.633 1.00 64.75 173 GLU A CA 1
ATOM 1381 C C . GLU A 1 173 ? -11.369 7.197 9.386 1.00 64.75 173 GLU A C 1
ATOM 1383 O O . GLU A 1 173 ? -10.520 6.913 10.226 1.00 64.75 173 GLU A O 1
ATOM 1388 N N . HIS A 1 174 ? -12.329 6.335 9.035 1.00 68.88 174 HIS A N 1
ATOM 1389 C CA . HIS A 1 174 ? -12.495 5.000 9.630 1.00 68.88 174 HIS A CA 1
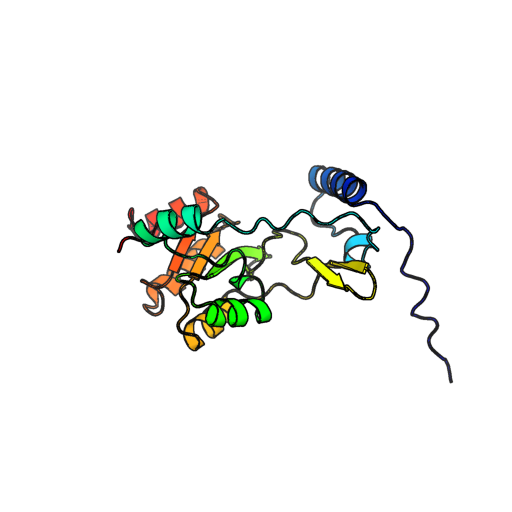ATOM 1390 C C . HIS A 1 174 ? -12.094 3.846 8.703 1.00 68.88 174 HIS A C 1
ATOM 1392 O O . HIS A 1 174 ? -12.196 2.684 9.082 1.00 68.88 174 HIS A O 1
ATOM 1398 N N . LYS A 1 175 ? -11.663 4.151 7.475 1.00 80.06 175 LYS A N 1
ATOM 1399 C CA . LYS A 1 175 ? -11.350 3.154 6.441 1.00 80.06 175 LYS A CA 1
ATOM 1400 C C . LYS A 1 175 ? -9.855 3.005 6.193 1.00 80.06 175 LYS A C 1
ATOM 1402 O O . LYS A 1 175 ? -9.469 2.212 5.340 1.00 80.06 175 LYS A O 1
ATOM 1407 N N . VAL A 1 176 ? -9.016 3.772 6.885 1.00 85.00 176 VAL A N 1
ATOM 1408 C CA . VAL A 1 176 ? -7.574 3.816 6.642 1.00 85.00 176 VAL A CA 1
ATOM 1409 C C . VAL A 1 176 ? -6.808 3.619 7.941 1.00 85.00 176 VAL A C 1
ATOM 1411 O O . VAL A 1 176 ? -7.028 4.329 8.917 1.00 85.00 176 VAL A O 1
ATOM 1414 N N . LEU A 1 177 ? -5.880 2.669 7.919 1.00 85.94 177 LEU A N 1
ATOM 1415 C CA . LEU A 1 177 ? -4.897 2.433 8.974 1.00 85.94 177 LEU A CA 1
ATOM 1416 C C . LEU A 1 177 ? -3.486 2.653 8.429 1.00 85.94 177 LEU A C 1
ATOM 1418 O O . LEU A 1 177 ? -3.268 2.524 7.224 1.00 85.94 177 LEU A O 1
ATOM 1422 N N . PHE A 1 178 ? -2.530 2.953 9.308 1.00 86.00 178 PHE A N 1
ATOM 1423 C CA . PHE A 1 178 ? -1.154 3.286 8.930 1.00 86.00 178 PHE A CA 1
ATOM 1424 C C . PHE A 1 178 ? -0.129 2.411 9.654 1.00 86.00 178 PHE A C 1
ATOM 1426 O O . PHE A 1 178 ? -0.259 2.152 10.846 1.00 86.00 178 PHE A O 1
ATOM 1433 N N . CYS A 1 179 ? 0.931 2.009 8.954 1.00 87.12 179 CYS A N 1
ATOM 1434 C CA . CYS A 1 179 ? 2.093 1.332 9.531 1.00 87.12 179 CYS A CA 1
ATOM 1435 C C . CYS A 1 179 ? 3.395 1.771 8.833 1.00 87.12 179 CYS A C 1
ATOM 1437 O O . CYS A 1 179 ? 3.383 2.668 7.993 1.00 87.12 179 CYS A O 1
ATOM 1439 N N . GLY A 1 180 ? 4.532 1.165 9.188 1.00 86.44 180 GLY A N 1
ATOM 1440 C CA . GLY A 1 180 ? 5.811 1.405 8.511 1.00 86.44 180 GLY A CA 1
ATOM 1441 C C . GLY A 1 180 ? 6.707 2.418 9.229 1.00 86.44 180 GLY A C 1
ATOM 1442 O O . GLY A 1 180 ? 7.039 2.245 10.401 1.00 86.44 180 GLY A O 1
ATOM 1443 N N . ASN A 1 181 ? 7.166 3.442 8.509 1.00 85.44 181 ASN A N 1
ATOM 1444 C CA . ASN A 1 181 ? 8.171 4.408 8.956 1.00 85.44 181 ASN A CA 1
ATOM 1445 C C . ASN A 1 181 ? 7.713 5.209 10.190 1.00 85.44 181 ASN A C 1
ATOM 1447 O O . ASN A 1 181 ? 6.880 6.107 10.080 1.00 85.44 181 ASN A O 1
ATOM 1451 N N . TRP A 1 182 ? 8.331 4.945 11.346 1.00 83.94 182 TRP A N 1
ATOM 1452 C CA . TRP A 1 182 ? 7.970 5.570 12.625 1.00 83.94 182 TRP A CA 1
ATOM 1453 C C . TRP A 1 182 ? 8.040 7.100 12.628 1.00 83.94 182 TRP A C 1
ATOM 1455 O O . TRP A 1 182 ? 7.189 7.730 13.239 1.00 83.94 182 TRP A O 1
ATOM 1465 N N . GLN A 1 183 ? 8.980 7.720 11.908 1.00 84.56 183 GLN A N 1
ATOM 1466 C CA . GLN A 1 183 ? 9.061 9.186 11.851 1.00 84.56 183 GLN A CA 1
ATOM 1467 C C . GLN A 1 183 ? 7.856 9.796 11.121 1.00 84.56 183 GLN A C 1
ATOM 1469 O O . GLN A 1 183 ? 7.353 10.841 11.527 1.00 84.56 183 GLN A O 1
ATOM 1474 N N . GLY A 1 184 ? 7.393 9.147 10.047 1.00 84.19 184 GLY A N 1
ATOM 1475 C CA . GLY A 1 184 ? 6.179 9.553 9.336 1.00 84.19 184 GLY A CA 1
ATOM 1476 C C . GLY A 1 184 ? 4.925 9.360 10.192 1.00 84.19 184 GLY A C 1
ATOM 1477 O O . GLY A 1 184 ? 4.076 10.247 10.240 1.00 84.19 184 GLY A O 1
ATOM 1478 N N . LEU A 1 185 ? 4.844 8.240 10.919 1.00 85.12 185 LEU A N 1
ATOM 1479 C CA . LEU A 1 185 ? 3.740 7.962 11.843 1.00 85.12 185 LEU A CA 1
ATOM 1480 C C . LEU A 1 185 ? 3.697 8.959 13.010 1.00 85.12 185 LEU A C 1
ATOM 1482 O O . LEU A 1 185 ? 2.622 9.459 13.326 1.00 85.12 185 LEU A O 1
ATOM 1486 N N . ASP A 1 186 ? 4.843 9.313 13.597 1.00 83.56 186 ASP A N 1
ATOM 1487 C CA . ASP A 1 186 ? 4.939 10.330 14.653 1.00 83.56 186 ASP A CA 1
ATOM 1488 C C . ASP A 1 186 ? 4.496 11.711 14.161 1.00 83.56 186 ASP A C 1
ATOM 1490 O O . ASP A 1 186 ? 3.829 12.448 14.887 1.00 83.56 186 ASP A O 1
ATOM 1494 N N . ALA A 1 187 ? 4.877 12.084 12.936 1.00 83.50 187 ALA A N 1
ATOM 1495 C CA . ALA A 1 187 ? 4.477 13.355 12.341 1.00 83.50 187 ALA A CA 1
ATOM 1496 C C . ALA A 1 187 ? 2.956 13.412 12.124 1.00 83.50 187 ALA A C 1
ATOM 1498 O O . ALA A 1 187 ? 2.320 14.377 12.549 1.00 83.50 187 ALA A O 1
ATOM 1499 N N . LEU A 1 188 ? 2.374 12.347 11.562 1.00 82.31 188 LEU A N 1
ATOM 1500 C CA . LEU A 1 188 ? 0.924 12.214 11.391 1.00 82.31 188 LEU A CA 1
ATOM 1501 C C . LEU A 1 188 ? 0.187 12.222 12.733 1.00 82.31 188 LEU A C 1
ATOM 1503 O O . LEU A 1 188 ? -0.793 12.942 12.888 1.00 82.31 188 LEU A O 1
ATOM 1507 N N . SER A 1 189 ? 0.666 11.459 13.717 1.00 81.06 189 SER A N 1
ATOM 1508 C CA . SER A 1 189 ? 0.079 11.399 15.060 1.00 81.06 189 SER A CA 1
ATOM 1509 C C . SER A 1 189 ? 0.046 12.779 15.722 1.00 81.06 189 SER A C 1
ATOM 1511 O O . SER A 1 189 ? -1.009 13.211 16.191 1.00 81.06 189 SER A O 1
ATOM 1513 N N . LYS A 1 190 ? 1.171 13.509 15.691 1.00 81.50 190 LYS A N 1
ATOM 1514 C CA . LYS A 1 190 ? 1.274 14.869 16.244 1.00 81.50 190 LYS A CA 1
ATOM 1515 C C . LYS A 1 190 ? 0.331 15.845 15.559 1.00 81.50 190 LYS A C 1
ATOM 1517 O O . LYS A 1 190 ? -0.305 16.639 16.245 1.00 81.50 190 LYS A O 1
ATOM 1522 N N . SER A 1 191 ? 0.255 15.798 14.233 1.00 77.75 191 SER A N 1
ATOM 1523 C CA . SER A 1 191 ? -0.566 16.733 13.467 1.00 77.75 191 SER A CA 1
ATOM 1524 C C . SER A 1 191 ? -2.062 16.470 13.631 1.00 77.75 191 SER A C 1
ATOM 1526 O O . SER A 1 191 ? -2.849 17.393 13.825 1.00 77.75 191 SER A O 1
ATOM 1528 N N . LEU A 1 192 ? -2.456 15.194 13.650 1.00 75.81 192 LEU A N 1
ATOM 1529 C CA . LEU A 1 192 ? -3.849 14.792 13.839 1.00 75.81 192 LEU A CA 1
ATOM 1530 C C . LEU A 1 192 ? -4.298 14.873 15.307 1.00 75.81 192 LEU A C 1
ATOM 1532 O O . LEU A 1 192 ? -5.492 14.769 15.577 1.00 75.81 192 LEU A O 1
ATOM 1536 N N . GLY A 1 193 ? -3.369 15.030 16.257 1.00 72.00 193 GLY A N 1
ATOM 1537 C CA . GLY A 1 193 ? -3.661 15.012 17.692 1.00 72.00 193 GLY A CA 1
ATOM 1538 C C . GLY A 1 193 ? -4.163 13.650 18.186 1.00 72.00 193 GLY A C 1
ATOM 1539 O O . GLY A 1 193 ? -4.940 13.595 19.139 1.00 72.00 193 GLY A O 1
ATOM 1540 N N . ARG A 1 194 ? -3.764 12.557 17.521 1.00 64.94 194 ARG A N 1
ATOM 1541 C CA . ARG A 1 194 ? -4.265 11.193 17.765 1.00 64.94 194 ARG A CA 1
ATOM 1542 C C . ARG A 1 194 ? -3.140 10.253 18.167 1.00 64.94 194 ARG A C 1
ATOM 1544 O O . ARG A 1 194 ? -2.102 10.211 17.511 1.00 64.94 194 ARG A O 1
ATOM 1551 N N . ASN A 1 195 ? -3.382 9.459 19.207 1.00 62.34 195 ASN A N 1
ATOM 1552 C CA . ASN A 1 195 ? -2.427 8.484 19.757 1.00 62.34 195 ASN A CA 1
ATOM 1553 C C . ASN A 1 195 ? -2.853 7.025 19.490 1.00 62.34 195 ASN A C 1
ATOM 1555 O O . ASN A 1 195 ? -2.168 6.088 19.885 1.00 62.34 195 ASN A O 1
ATOM 1559 N N . ASP A 1 196 ? -4.007 6.843 18.854 1.00 57.34 196 ASP A N 1
ATOM 1560 C CA . ASP A 1 196 ? -4.835 5.637 18.858 1.00 57.34 196 ASP A CA 1
ATOM 1561 C C . ASP A 1 196 ? -4.975 4.974 17.473 1.00 57.34 196 ASP A C 1
ATOM 1563 O O . ASP A 1 196 ? -5.290 3.792 17.382 1.00 57.34 196 ASP A O 1
ATOM 1567 N N . ASN A 1 197 ? -4.662 5.683 16.384 1.00 51.19 197 ASN A N 1
ATOM 1568 C CA . ASN A 1 197 ? -5.009 5.261 15.018 1.00 51.19 197 ASN A CA 1
ATOM 1569 C C . ASN A 1 197 ? -3.969 4.408 14.264 1.00 51.19 197 ASN A C 1
ATOM 1571 O O . ASN A 1 197 ? -4.103 4.195 13.059 1.00 51.19 197 ASN A O 1
ATOM 1575 N N . LEU A 1 198 ? -2.930 3.906 14.931 1.00 50.12 198 LEU A N 1
ATOM 1576 C CA . LEU A 1 198 ? -1.891 3.114 14.253 1.00 50.12 198 LEU A CA 1
ATOM 1577 C C . LEU A 1 198 ? -2.221 1.620 14.151 1.00 50.12 198 LEU A C 1
ATOM 1579 O O . LEU A 1 198 ? -1.631 0.909 13.343 1.00 50.12 198 LEU A O 1
ATOM 1583 N N . PHE A 1 199 ? -3.202 1.141 14.915 1.00 44.78 199 PHE A N 1
ATOM 1584 C CA . PHE A 1 199 ? -3.664 -0.243 14.879 1.00 44.78 199 PHE A CA 1
ATOM 1585 C C . PHE A 1 199 ? -5.170 -0.236 15.130 1.00 44.78 199 PHE A C 1
ATOM 1587 O O . PHE A 1 199 ? -5.604 0.203 16.188 1.00 44.78 199 PHE A O 1
ATOM 1594 N N . GLY A 1 200 ? -5.966 -0.648 14.140 1.00 39.31 200 GLY A N 1
ATOM 1595 C CA . GLY A 1 200 ? -7.422 -0.511 14.184 1.00 39.31 200 GLY A CA 1
ATOM 1596 C C . GLY A 1 200 ? -8.035 -1.075 15.465 1.00 39.31 200 GLY A C 1
ATOM 1597 O O . GLY A 1 200 ? -7.817 -2.240 15.800 1.00 39.31 200 GLY A O 1
ATOM 1598 N N . SER A 1 201 ? -8.812 -0.254 16.167 1.00 36.53 201 SER A N 1
ATOM 1599 C CA . SER A 1 201 ? -9.731 -0.706 17.207 1.00 36.53 201 SER A CA 1
ATOM 1600 C C . SER A 1 201 ? -11.088 -1.038 16.580 1.00 36.53 201 SER A C 1
ATOM 1602 O O . SER A 1 201 ? -11.544 -0.355 15.661 1.00 36.53 201 SER A O 1
ATOM 1604 N N . ARG A 1 202 ? -11.701 -2.132 17.047 1.00 43.97 202 ARG A N 1
ATOM 1605 C CA . ARG A 1 202 ? -13.127 -2.411 16.824 1.00 43.97 202 ARG A CA 1
ATOM 1606 C C . ARG A 1 202 ? -13.978 -1.559 17.751 1.00 43.97 202 ARG A C 1
ATOM 1608 O O . ARG A 1 202 ? -13.530 -1.355 18.902 1.00 43.97 202 ARG A O 1
#

Organism: NCBI:txid1797706

pLDDT: mean 70.66, std 17.01, range [29.16, 93.0]

Foldseek 3Di:
DDPDPPPPPLAPDEDEPVVVCVVVVVVVVDDPADDPVCQASWHQYDDDPDDDDDDDDPVNVVVVVVVVDQFEAEQLLFDPVSVVVVLVVVGQEYEWEWEDDPLFIFTDPDRRQAHWDADPVRSTIHHDDDTHGPVVSLVVCLVSVHAYEYAYPDLDPSVLVVVVVVCVVVSHVQRYAYHHDPNNVVSNCVVVVHPDRNDDDD

Secondary structure (DSSP, 8-state):
-----TTSSS----B-HHHHHHHHHHHHTT-SS---HHHHH-EEBP---PPP-PPPPHHHHHHHHTT-PPPEETTSTTSHHHHHHHHHTT-SEEEEEEEEETTEEEE-S-TTT--EEEETTTTEEEE-SSPEEHHHHHHHHHHTT--EEEEE----HHHHHHHHHHHHTSSSTTTEEEEE-HHHHHHHHHHHT-SSTTS---

Sequence (202 aa):
MAERKIGLYILKKRRSRRQLFTDIGITAAGAVLAVPPILREGIILNDENFGYIEQINKKTKQQLLQYNPITIAHRGGNKKTKLKLSQTADVDFVEADLSTKGDLLTVGHEQYWGSFTYDRQRKLLRLGGPDFLFDDLLTIADSQNQNLFLDLKTSSKHAVDKLEQIIASKLFEHKVLFCGNWQGLDALSKSLGRNDNLFGSR